Protein AF-0000000076604357 (afdb_homodimer)

pLDDT: mean 96.46, std 5.76, range [45.56, 98.94]

Radius of gyration: 18.61 Å; Cα contacts (8 Å, |Δi|>4): 735; chains: 2; bounding box: 38×55×43 Å

Nearest PDB structures (foldseek):
  2q9k-assembly1_A-2  TM=9.142E-01  e=4.518E-12  Exiguobacterium sibiricum 255-15
  2re7-assembly1_A-2  TM=7.668E-01  e=2.862E-04  Psychrobacter arcticus 273-4
  2i51-assembly1_A  TM=7.035E-01  e=2.813E-03  Nostoc punctiforme PCC 73102
  2i51-assembly1_B  TM=7.517E-01  e=6.244E-03  Nostoc punctiforme PCC 73102
  2arz-assembly1_B  TM=6.500E-01  e=4.539E-03  Pseudomonas aeruginosa PAO1

Foldseek 3Di:
DWDKDFFDDPFVQVVFLFQAWKWKWFQQQPPRHIDIDTFTAKHDDPVRFKMKGKDAQPDRRLVRCVRPQWMWIWHDGPQFIKTWIFGWDWDPWDDDVHTMIMIMTGTGIIGGPGDPPHTRDDGDHDDDPDDPVVVVVVSVVRSVVGD/DFDKDQFDDPFVQVVFLFQAWKWKWFQQQPPRHIDIDTFTAKHDDPVRFKMKGKDAPPDRRLVRCVRPQWMWIWHDGPQFIKTWIFGWDWDPWDDDVHTMIMIMTGTGIIGGPGDPPHTRDDGDHDDDDDDPVVVVVVSVVRSVVGD

Solvent-accessible surface area (backbone atoms only — not comparable to full-atom values): 15226 Å² total; per-residue (Å²): 122,73,67,73,36,59,43,53,50,67,69,53,33,68,60,33,67,37,86,40,73,29,40,40,36,36,36,32,70,89,77,68,40,73,36,76,40,45,44,38,52,35,27,40,39,92,85,24,37,40,39,23,33,55,42,58,59,81,40,65,65,58,56,9,28,73,72,38,31,56,35,34,41,39,38,68,50,89,50,34,32,32,39,36,33,28,39,40,46,71,53,69,81,42,82,67,101,54,52,25,25,44,35,43,29,45,45,60,32,31,32,59,34,50,45,89,50,54,33,42,74,37,64,53,41,64,44,73,74,56,61,63,69,58,49,51,52,51,48,55,57,50,52,62,70,48,102,124,74,70,75,36,58,44,53,51,67,68,52,32,69,60,33,67,37,86,38,74,28,39,38,35,35,36,33,70,90,77,69,40,73,37,76,40,45,45,39,52,35,28,39,39,92,84,24,38,39,38,24,34,54,41,56,58,80,40,65,66,57,56,11,29,71,71,38,31,55,36,35,40,38,38,69,51,91,49,34,32,32,39,35,33,26,39,42,46,71,53,68,81,43,81,67,101,53,54,25,25,43,34,42,28,44,45,61,32,31,32,60,33,52,46,90,51,53,33,41,73,39,65,54,40,65,44,74,74,58,60,63,70,56,49,52,51,51,48,54,56,50,53,61,69,50,101

Sequence (294 aa):
MAKVLDRLQQELIDSLQGEKIVSLITTDKDTNKPNLSIVSWLVAHQDGKTIKFALGHNAESAFNIMENSNLILGVYGADSCYSINGKGTVSDVITKSMKYRVVTVAIDSVEDVMFYGGKLTKEPEYVKTYDEELAKKLDSEVYELLKMAKVLDRLQQELIDSLQGEKIVSLITTDKDTNKPNLSIVSWLVAHQDGKTIKFALGHNAESAFNIMENSNLILGVYGADSCYSINGKGTVSDVITKSMKYRVVTVAIDSVEDVMFYGGKLTKEPEYVKTYDEELAKKLDSEVYELLK

Organism: NCBI:txid33932

Structure (mmCIF, N/CA/C/O backbone):
data_AF-0000000076604357-model_v1
#
loop_
_entity.id
_entity.type
_entity.pdbx_description
1 polymer "Pyridoxamine 5'-phosphate oxidase"
#
loop_
_atom_site.group_PDB
_atom_site.id
_atom_site.type_symbol
_atom_site.label_atom_id
_atom_site.label_alt_id
_atom_site.label_comp_id
_atom_site.label_asym_id
_atom_site.label_entity_id
_atom_site.label_seq_id
_atom_site.pdbx_PDB_ins_code
_atom_site.Cartn_x
_atom_site.Cartn_y
_atom_site.Cartn_z
_atom_site.occupancy
_atom_site.B_iso_or_equiv
_atom_site.auth_seq_id
_atom_site.auth_comp_id
_atom_site.auth_asym_id
_atom_site.auth_atom_id
_atom_site.pdbx_PDB_model_num
ATOM 1 N N . MET A 1 1 ? 19.219 10.719 0.13 1 45.81 1 MET A N 1
ATOM 2 C CA . MET A 1 1 ? 18.141 10.188 -0.701 1 45.81 1 MET A CA 1
ATOM 3 C C . MET A 1 1 ? 18.047 8.68 -0.551 1 45.81 1 MET A C 1
ATOM 5 O O . MET A 1 1 ? 19.047 7.992 -0.379 1 45.81 1 MET A O 1
ATOM 9 N N . ALA A 1 2 ? 16.844 8.25 -0.201 1 61.84 2 ALA A N 1
ATOM 10 C CA . ALA A 1 2 ? 16.812 6.82 0.076 1 61.84 2 ALA A CA 1
ATOM 11 C C . ALA A 1 2 ? 17.438 6.027 -1.068 1 61.84 2 ALA A C 1
ATOM 13 O O . ALA A 1 2 ? 17.266 6.375 -2.238 1 61.84 2 ALA A O 1
ATOM 14 N N . LYS A 1 3 ? 18.422 5.227 -0.908 1 77.94 3 LYS A N 1
ATOM 15 C CA . LYS A 1 3 ? 19.125 4.371 -1.859 1 77.94 3 LYS A CA 1
ATOM 16 C C . LYS A 1 3 ? 18.141 3.562 -2.701 1 77.94 3 LYS A C 1
ATOM 18 O O . LYS A 1 3 ? 17.203 2.982 -2.168 1 77.94 3 LYS A O 1
ATOM 23 N N . VAL A 1 4 ? 18.188 3.807 -4.086 1 92.75 4 VAL A N 1
ATOM 24 C CA . VAL A 1 4 ? 17.422 3.014 -5.039 1 92.75 4 VAL A CA 1
ATOM 25 C C . VAL A 1 4 ? 18.297 1.891 -5.598 1 92.75 4 VAL A C 1
ATOM 27 O O . VAL A 1 4 ? 19.375 2.145 -6.133 1 92.75 4 VAL A O 1
ATOM 30 N N . LEU A 1 5 ? 17.812 0.656 -5.371 1 96.69 5 LEU A N 1
ATOM 31 C CA . LEU A 1 5 ? 18.516 -0.527 -5.859 1 96.69 5 LEU A CA 1
ATOM 32 C C . LEU A 1 5 ? 17.797 -1.129 -7.062 1 96.69 5 LEU A C 1
ATOM 34 O O . LEU A 1 5 ? 16.625 -0.842 -7.293 1 96.69 5 LEU A O 1
ATOM 38 N N . ASP A 1 6 ? 18.5 -2.029 -7.793 1 97.25 6 ASP A N 1
ATOM 39 C CA . ASP A 1 6 ? 17.891 -2.643 -8.969 1 97.25 6 ASP A CA 1
ATOM 40 C C . ASP A 1 6 ? 17.531 -4.102 -8.703 1 97.25 6 ASP A C 1
ATOM 42 O O . ASP A 1 6 ? 17.188 -4.844 -9.625 1 97.25 6 ASP A O 1
ATOM 46 N N . ARG A 1 7 ? 17.719 -4.492 -7.43 1 98.12 7 ARG A N 1
ATOM 47 C CA . ARG A 1 7 ? 17.375 -5.852 -7.031 1 98.12 7 ARG A CA 1
ATOM 48 C C . ARG A 1 7 ? 17.109 -5.934 -5.535 1 98.12 7 ARG A C 1
ATOM 50 O O . ARG A 1 7 ? 17.547 -5.066 -4.773 1 98.12 7 ARG A O 1
ATOM 57 N N . LEU A 1 8 ? 16.438 -6.992 -5.164 1 98.38 8 LEU A N 1
ATOM 58 C CA . LEU A 1 8 ? 16.188 -7.238 -3.748 1 98.38 8 LEU A CA 1
ATOM 59 C C . LEU A 1 8 ? 17.469 -7.625 -3.018 1 98.38 8 LEU A C 1
ATOM 61 O O . LEU A 1 8 ? 18.281 -8.375 -3.551 1 98.38 8 LEU A O 1
ATOM 65 N N . GLN A 1 9 ? 17.562 -7.121 -1.877 1 96.88 9 GLN A N 1
ATOM 66 C CA . GLN A 1 9 ? 18.609 -7.625 -0.991 1 96.88 9 GLN A CA 1
ATOM 67 C C . GLN A 1 9 ? 18.172 -8.93 -0.325 1 96.88 9 GLN A C 1
ATOM 69 O O . GLN A 1 9 ? 16.984 -9.25 -0.272 1 96.88 9 GLN A O 1
ATOM 74 N N . GLN A 1 10 ? 19.125 -9.625 0.168 1 97.56 10 GLN A N 1
ATOM 75 C CA . GLN A 1 10 ? 18.891 -10.977 0.664 1 97.56 10 GLN A CA 1
ATOM 76 C C . GLN A 1 10 ? 17.844 -10.992 1.767 1 97.56 10 GLN A C 1
ATOM 78 O O . GLN A 1 10 ? 17 -11.906 1.827 1 97.56 10 GLN A O 1
ATOM 83 N N . GLU A 1 11 ? 17.875 -10.078 2.621 1 96.94 11 GLU A N 1
ATOM 84 C CA . GLU A 1 11 ? 16.938 -10.023 3.732 1 96.94 11 GLU A CA 1
ATOM 85 C C . GLU A 1 11 ? 15.492 -9.969 3.229 1 96.94 11 GLU A C 1
ATOM 87 O O . GLU A 1 11 ? 14.609 -10.641 3.77 1 96.94 11 GLU A O 1
ATOM 92 N N . LEU A 1 12 ? 15.25 -9.133 2.188 1 97.5 12 LEU A N 1
ATOM 93 C CA . LEU A 1 12 ? 13.914 -9.047 1.604 1 97.5 12 LEU A CA 1
ATOM 94 C C . LEU A 1 12 ? 13.562 -10.336 0.872 1 97.5 12 LEU A C 1
ATOM 96 O O . LEU A 1 12 ? 12.422 -10.797 0.928 1 97.5 12 LEU A O 1
ATOM 100 N N . ILE A 1 13 ? 14.547 -10.914 0.169 1 97.94 13 ILE A N 1
ATOM 101 C CA . ILE A 1 13 ? 14.312 -12.18 -0.507 1 97.94 13 ILE A CA 1
ATOM 102 C C . ILE A 1 13 ? 13.844 -13.227 0.504 1 97.94 13 ILE A C 1
ATOM 104 O O . ILE A 1 13 ? 12.844 -13.906 0.283 1 97.94 13 ILE A O 1
ATOM 108 N N . ASP A 1 14 ? 14.523 -13.289 1.622 1 96.88 14 ASP A N 1
ATOM 109 C CA . ASP A 1 14 ? 14.227 -14.281 2.652 1 96.88 14 ASP A CA 1
ATOM 110 C C . ASP A 1 14 ? 12.828 -14.055 3.24 1 96.88 14 ASP A C 1
ATOM 112 O O . ASP A 1 14 ? 12.156 -15.016 3.629 1 96.88 14 ASP A O 1
ATOM 116 N N . SER A 1 15 ? 12.43 -12.852 3.301 1 95.44 15 SER A N 1
ATOM 117 C CA . SER A 1 15 ? 11.148 -12.516 3.914 1 95.44 15 SER A CA 1
ATOM 118 C C . SER A 1 15 ? 9.992 -12.719 2.938 1 95.44 15 SER A C 1
ATOM 120 O O . SER A 1 15 ? 8.852 -12.898 3.352 1 95.44 15 SER A O 1
ATOM 122 N N . LEU A 1 16 ? 10.273 -12.664 1.639 1 97.12 16 LEU A N 1
ATOM 123 C CA . LEU A 1 16 ? 9.234 -12.75 0.615 1 97.12 16 LEU A CA 1
ATOM 124 C C . LEU A 1 16 ? 9.172 -14.156 0.027 1 97.12 16 LEU A C 1
ATOM 126 O O . LEU A 1 16 ? 9.375 -14.344 -1.175 1 97.12 16 LEU A O 1
ATOM 130 N N . GLN A 1 17 ? 8.945 -15.094 0.888 1 95.25 17 GLN A N 1
ATOM 131 C CA . GLN A 1 17 ? 8.852 -16.5 0.499 1 95.25 17 GLN A CA 1
ATOM 132 C C . GLN A 1 17 ? 7.473 -17.062 0.833 1 95.25 17 GLN A C 1
ATOM 134 O O . GLN A 1 17 ? 7.34 -18.25 1.121 1 95.25 17 GLN A O 1
ATOM 139 N N . GLY A 1 18 ? 6.387 -16.156 0.848 1 89.25 18 GLY A N 1
ATOM 140 C CA . GLY A 1 18 ? 5.012 -16.547 1.118 1 89.25 18 GLY A CA 1
ATOM 141 C C . GLY A 1 18 ? 4.477 -16 2.424 1 89.25 18 GLY A C 1
ATOM 142 O O . GLY A 1 18 ? 5.234 -15.469 3.238 1 89.25 18 GLY A O 1
ATOM 143 N N . GLU A 1 19 ? 3.133 -16.047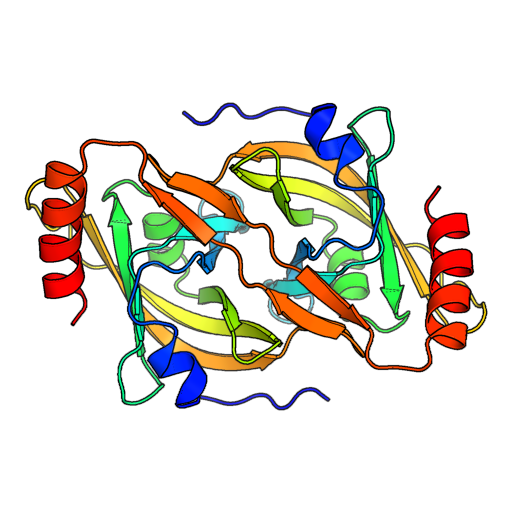 2.477 1 86.12 19 GLU A N 1
ATOM 144 C CA . GLU A 1 19 ? 2.373 -15.719 3.682 1 86.12 19 GLU A CA 1
ATOM 145 C C . GLU A 1 19 ? 2.693 -14.305 4.172 1 86.12 19 GLU A C 1
ATOM 147 O O . GLU A 1 19 ? 2.92 -14.094 5.363 1 86.12 19 GLU A O 1
ATOM 152 N N . LYS A 1 20 ? 2.945 -13.422 3.344 1 93.62 20 LYS A N 1
ATOM 153 C CA . LYS A 1 20 ? 3.178 -12.008 3.635 1 93.62 20 LYS A CA 1
ATOM 154 C C . LYS A 1 20 ? 2.102 -11.133 3.004 1 93.62 20 LYS A C 1
ATOM 156 O O . LYS A 1 20 ? 1.649 -11.398 1.888 1 93.62 20 LYS A O 1
ATOM 161 N N . ILE A 1 21 ? 1.653 -10.148 3.797 1 97.38 21 ILE A N 1
ATOM 162 C CA . ILE A 1 21 ? 0.731 -9.164 3.232 1 97.38 21 ILE A CA 1
ATOM 163 C C . ILE A 1 21 ? 1.499 -8.18 2.355 1 97.38 21 ILE A C 1
ATOM 165 O O . ILE A 1 21 ? 2.404 -7.492 2.83 1 97.38 21 ILE A O 1
ATOM 169 N N . VAL A 1 22 ? 1.238 -8.148 1.112 1 98.5 22 VAL A N 1
ATOM 170 C CA . VAL A 1 22 ? 1.922 -7.289 0.151 1 98.5 22 VAL A CA 1
ATOM 171 C C . VAL A 1 22 ? 0.899 -6.449 -0.609 1 98.5 22 VAL A C 1
ATOM 173 O O . VAL A 1 22 ? -0.117 -6.969 -1.077 1 98.5 22 VAL A O 1
ATOM 176 N N . SER A 1 23 ? 1.112 -5.133 -0.629 1 98.88 23 SER A N 1
ATOM 177 C CA . SER A 1 23 ? 0.289 -4.262 -1.463 1 98.88 23 SER A CA 1
ATOM 178 C C . SER A 1 23 ? 0.642 -4.414 -2.939 1 98.88 23 SER A C 1
ATOM 180 O O . SER A 1 23 ? 1.817 -4.383 -3.309 1 98.88 23 SER A O 1
ATOM 182 N N . LEU A 1 24 ? -0.311 -4.672 -3.74 1 98.94 24 LEU A N 1
ATOM 183 C CA . LEU A 1 24 ? -0.165 -4.672 -5.191 1 98.94 24 LEU A CA 1
ATOM 184 C C . LEU A 1 24 ? -0.818 -3.439 -5.805 1 98.94 24 LEU A C 1
ATOM 186 O O . LEU A 1 24 ? -2.035 -3.262 -5.707 1 98.94 24 LEU A O 1
ATOM 190 N N . ILE A 1 25 ? 0.001 -2.6 -6.367 1 98.94 25 ILE A N 1
ATOM 191 C CA . ILE A 1 25 ? -0.479 -1.379 -7.004 1 98.94 25 ILE A CA 1
ATOM 192 C C . ILE A 1 25 ? -0.335 -1.497 -8.523 1 98.94 25 ILE A C 1
ATOM 194 O O . ILE A 1 25 ? 0.76 -1.748 -9.031 1 98.94 25 ILE A O 1
ATOM 198 N N . THR A 1 26 ? -1.41 -1.417 -9.211 1 98.88 26 THR A N 1
ATOM 199 C CA . THR A 1 26 ? -1.473 -1.464 -10.664 1 98.88 26 THR A CA 1
ATOM 200 C C . THR A 1 26 ? -2.195 -0.239 -11.219 1 98.88 26 THR A C 1
ATOM 202 O O . THR A 1 26 ? -2.561 0.665 -10.461 1 98.88 26 THR A O 1
ATOM 205 N N . THR A 1 27 ? -2.283 -0.141 -12.531 1 98.69 27 THR A N 1
ATOM 206 C CA . THR A 1 27 ? -3.09 0.868 -13.211 1 98.69 27 THR A CA 1
ATOM 207 C C . THR A 1 27 ? -4.391 0.262 -13.727 1 98.69 27 THR A C 1
ATOM 209 O O . THR A 1 27 ? -4.367 -0.665 -14.547 1 98.69 27 THR A O 1
ATOM 212 N N . ASP A 1 28 ? -5.48 0.791 -13.227 1 98.19 28 ASP A N 1
ATOM 213 C CA . ASP A 1 28 ? -6.781 0.281 -13.641 1 98.19 28 ASP A CA 1
ATOM 214 C C . ASP A 1 28 ? -6.965 0.413 -15.156 1 98.19 28 ASP A C 1
ATOM 216 O O . ASP A 1 28 ? -6.797 1.498 -15.711 1 98.19 28 ASP A O 1
ATOM 220 N N . LYS A 1 29 ? -7.383 -0.616 -15.781 1 97.94 29 LYS A N 1
ATOM 221 C CA . LYS A 1 29 ? -7.422 -0.662 -17.234 1 97.94 29 LYS A CA 1
ATOM 222 C C . LYS A 1 29 ? -8.531 0.23 -17.781 1 97.94 29 LYS A C 1
ATOM 224 O O . LYS A 1 29 ? -8.438 0.725 -18.906 1 97.94 29 LYS A O 1
ATOM 229 N N . ASP A 1 30 ? -9.609 0.459 -17.047 1 97.62 30 ASP A N 1
ATOM 230 C CA . ASP A 1 30 ? -10.758 1.207 -17.547 1 97.62 30 ASP A CA 1
ATOM 231 C C 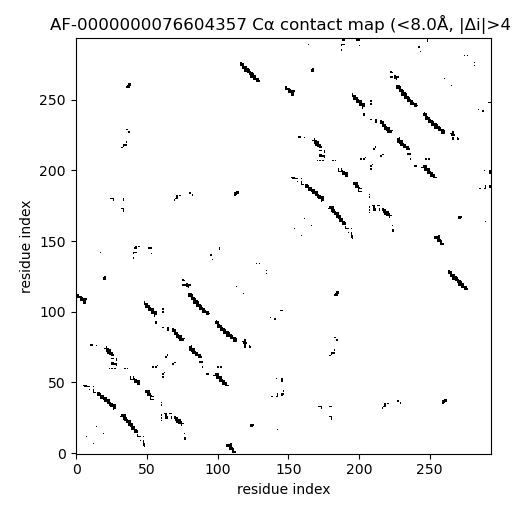. ASP A 1 30 ? -10.617 2.697 -17.25 1 97.62 30 ASP A C 1
ATOM 233 O O . ASP A 1 30 ? -10.977 3.537 -18.078 1 97.62 30 ASP A O 1
ATOM 237 N N . THR A 1 31 ? -9.992 3.066 -16.094 1 96.44 31 THR A N 1
ATOM 238 C CA . THR A 1 31 ? -9.969 4.457 -15.656 1 96.44 31 THR A CA 1
ATOM 239 C C . THR A 1 31 ? -8.57 5.047 -15.805 1 96.44 31 THR A C 1
ATOM 241 O O . THR A 1 31 ? -8.398 6.266 -15.75 1 96.44 31 THR A O 1
ATOM 244 N N . ASN A 1 32 ? -7.59 4.188 -15.93 1 96.69 32 ASN A N 1
ATOM 245 C CA . ASN A 1 32 ? -6.184 4.566 -16 1 96.69 32 ASN A CA 1
ATOM 246 C C . ASN A 1 32 ? -5.688 5.168 -14.695 1 96.69 32 ASN A C 1
ATOM 248 O O . ASN A 1 32 ? -4.695 5.898 -14.68 1 96.69 32 ASN A O 1
ATOM 252 N N . LYS A 1 33 ? -6.414 4.965 -13.586 1 97.19 33 LYS A N 1
ATOM 253 C CA . LYS A 1 33 ? -6.016 5.391 -12.25 1 97.19 33 LYS A CA 1
ATOM 254 C C . LYS A 1 33 ? -5.324 4.254 -11.492 1 97.19 33 LYS A C 1
ATOM 256 O O . LYS A 1 33 ? -5.488 3.084 -11.844 1 97.19 33 LYS A O 1
ATOM 261 N N . PRO A 1 34 ? -4.547 4.641 -10.5 1 98.69 34 PRO A N 1
ATOM 262 C CA . PRO A 1 34 ? -3.955 3.58 -9.68 1 98.69 34 PRO A CA 1
ATOM 263 C C . PRO A 1 34 ? -5.004 2.678 -9.039 1 98.69 34 PRO A C 1
ATOM 265 O O . PRO A 1 34 ? -6.102 3.135 -8.719 1 98.69 34 PRO A O 1
ATOM 268 N N . ASN A 1 35 ? -4.699 1.446 -8.883 1 98.69 35 ASN A N 1
ATOM 269 C CA . ASN A 1 35 ? -5.516 0.43 -8.227 1 98.69 35 ASN A CA 1
ATOM 270 C C . ASN A 1 35 ? -4.73 -0.302 -7.137 1 98.69 35 ASN A C 1
ATOM 272 O O . ASN A 1 35 ? -3.566 -0.651 -7.336 1 98.69 35 ASN A O 1
ATOM 276 N N . LEU A 1 36 ? -5.324 -0.424 -5.961 1 98.81 36 LEU A N 1
ATOM 277 C CA . LEU A 1 36 ? -4.684 -1.108 -4.844 1 98.81 36 LEU A CA 1
ATOM 278 C C . LEU A 1 36 ? -5.395 -2.42 -4.527 1 98.81 36 LEU A C 1
ATOM 280 O O . LEU A 1 36 ? -6.621 -2.451 -4.406 1 98.81 36 LEU A O 1
ATOM 284 N N . SER A 1 37 ? -4.68 -3.463 -4.41 1 98.31 37 SER A N 1
ATOM 285 C CA . SER A 1 37 ? -5.133 -4.746 -3.881 1 98.31 37 SER A CA 1
ATOM 286 C C . SER A 1 37 ? -4.094 -5.359 -2.951 1 98.31 37 SER A C 1
ATOM 288 O O . SER A 1 37 ? -2.986 -4.832 -2.816 1 98.31 37 SER A O 1
ATOM 290 N N . ILE A 1 38 ? -4.461 -6.391 -2.236 1 98.38 38 ILE A N 1
ATOM 291 C CA . ILE A 1 38 ? -3.553 -7.082 -1.329 1 98.38 38 ILE A CA 1
ATOM 292 C C . ILE A 1 38 ? -3.34 -8.516 -1.808 1 98.38 38 ILE A C 1
ATOM 294 O O . ILE A 1 38 ? -4.297 -9.203 -2.164 1 98.38 38 ILE A O 1
ATOM 298 N N . VAL A 1 39 ? -2.135 -8.922 -1.855 1 97.56 39 VAL A N 1
ATOM 299 C CA . VAL A 1 39 ? -1.798 -10.297 -2.221 1 97.56 39 VAL A CA 1
ATOM 300 C C . VAL A 1 39 ? -0.938 -10.922 -1.125 1 97.56 39 VAL A C 1
ATOM 302 O O . VAL A 1 39 ? -0.315 -10.211 -0.332 1 97.56 39 VAL A O 1
ATOM 305 N N . SER A 1 40 ? -0.928 -12.25 -1.123 1 97.19 40 SER A N 1
ATOM 306 C CA . SER A 1 40 ? -0.173 -12.914 -0.063 1 97.19 40 SER A CA 1
ATOM 307 C C . SER A 1 40 ? 0.592 -14.117 -0.599 1 97.19 40 SER A C 1
ATOM 309 O O . SER A 1 40 ? 1.492 -14.633 0.067 1 97.19 40 SER A O 1
ATOM 311 N N . TRP A 1 41 ? 0.177 -14.664 -1.768 1 97.31 41 TRP A N 1
ATOM 312 C CA . TRP A 1 41 ? 0.87 -15.797 -2.381 1 97.31 41 TRP A CA 1
ATOM 313 C C . TRP A 1 41 ? 2.004 -15.312 -3.279 1 97.31 41 TRP A C 1
ATOM 315 O O . TRP A 1 41 ? 1.812 -15.125 -4.48 1 97.31 41 TRP A O 1
ATOM 325 N N . LEU A 1 42 ? 3.236 -15.156 -2.699 1 98.31 42 LEU A N 1
ATOM 326 C CA . LEU A 1 42 ? 4.332 -14.648 -3.516 1 98.31 42 LEU A CA 1
ATOM 327 C C . LEU A 1 42 ? 5.66 -15.281 -3.1 1 98.31 42 LEU A C 1
ATOM 329 O O . LEU A 1 42 ? 5.816 -15.703 -1.95 1 98.31 42 LEU A O 1
ATOM 333 N N . VAL A 1 43 ? 6.559 -15.328 -4.055 1 98.5 43 VAL A N 1
ATOM 334 C CA . VAL A 1 43 ? 7.91 -15.836 -3.844 1 98.5 43 VAL A CA 1
ATOM 335 C C . VAL A 1 43 ? 8.914 -14.945 -4.566 1 98.5 43 VAL A C 1
ATOM 337 O O . VAL A 1 43 ? 8.789 -14.695 -5.766 1 98.5 43 VAL A O 1
ATOM 340 N N . ALA A 1 44 ? 9.797 -14.422 -3.789 1 98.62 44 ALA A N 1
ATOM 341 C CA . ALA A 1 44 ? 10.953 -13.766 -4.398 1 98.62 44 ALA A CA 1
ATOM 342 C C . ALA A 1 44 ? 12.031 -14.781 -4.77 1 98.62 44 ALA A C 1
ATOM 344 O O . ALA A 1 44 ? 12.406 -15.633 -3.953 1 98.62 44 ALA A O 1
ATOM 345 N N . HIS A 1 45 ? 12.469 -14.695 -5.965 1 98.38 45 HIS A N 1
ATOM 346 C CA . HIS A 1 45 ? 13.516 -15.609 -6.398 1 98.38 45 HIS A CA 1
ATOM 347 C C . HIS A 1 45 ? 14.883 -15.172 -5.895 1 98.38 45 HIS A C 1
ATOM 349 O O . HIS A 1 45 ? 15.094 -13.984 -5.625 1 98.38 45 HIS A O 1
ATOM 355 N N . GLN A 1 46 ? 15.781 -16.078 -5.906 1 97.44 46 GLN A N 1
ATOM 356 C CA . GLN A 1 46 ? 17.047 -15.891 -5.199 1 97.44 46 GLN A CA 1
ATOM 357 C C . GLN A 1 46 ? 17.953 -14.93 -5.953 1 97.44 46 GLN A C 1
ATOM 359 O O . GLN A 1 46 ? 18.891 -14.375 -5.375 1 97.44 46 GLN A O 1
ATOM 364 N N . ASP A 1 47 ? 17.734 -14.664 -7.215 1 97.31 47 ASP A N 1
ATOM 365 C CA . ASP A 1 47 ? 18.562 -13.742 -7.988 1 97.31 47 ASP A CA 1
ATOM 366 C C . ASP A 1 47 ? 18.266 -12.297 -7.609 1 97.31 47 ASP A C 1
ATOM 368 O O . ASP A 1 47 ? 19.016 -11.383 -7.992 1 97.31 47 ASP A O 1
ATOM 372 N N . GLY A 1 48 ? 17.188 -12.07 -6.891 1 98.38 48 GLY A N 1
ATOM 373 C CA . GLY A 1 48 ? 16.812 -10.742 -6.434 1 98.38 48 GLY A CA 1
ATOM 374 C C . GLY A 1 48 ? 16.188 -9.883 -7.52 1 98.38 48 GLY A C 1
ATOM 375 O O . GLY A 1 48 ? 15.914 -8.703 -7.305 1 98.38 48 GLY A O 1
ATOM 376 N N . LYS A 1 49 ? 15.859 -10.492 -8.672 1 98.69 49 LYS A N 1
ATOM 377 C CA . LYS A 1 49 ? 15.406 -9.703 -9.812 1 98.69 49 LYS A CA 1
ATOM 378 C C . LYS A 1 49 ? 13.992 -10.102 -10.234 1 98.69 49 LYS A C 1
ATOM 380 O O . LYS A 1 49 ? 13.375 -9.422 -11.055 1 98.69 49 LYS A O 1
ATOM 385 N N . THR A 1 50 ? 13.477 -11.172 -9.594 1 98.81 50 THR A N 1
ATOM 386 C CA . THR A 1 50 ? 12.195 -11.711 -10.016 1 98.81 50 THR A CA 1
ATOM 387 C C . THR A 1 50 ? 11.32 -12.055 -8.812 1 98.81 50 THR A C 1
ATOM 389 O O . THR A 1 50 ? 11.789 -12.672 -7.855 1 98.81 50 THR A O 1
ATOM 392 N N . ILE A 1 51 ? 10.164 -11.625 -8.797 1 98.81 51 ILE A N 1
ATOM 393 C CA . ILE A 1 51 ? 9.133 -12.055 -7.859 1 98.81 51 ILE A CA 1
ATOM 394 C C . ILE A 1 51 ? 7.973 -12.688 -8.625 1 98.81 51 ILE A C 1
ATOM 396 O O . ILE A 1 51 ? 7.551 -12.172 -9.664 1 98.81 51 ILE A O 1
ATOM 400 N N . LYS A 1 52 ? 7.469 -13.781 -8.172 1 98.81 52 LYS A N 1
ATOM 401 C CA . LYS A 1 52 ? 6.23 -14.359 -8.688 1 98.81 52 LYS A CA 1
ATOM 402 C C . LYS A 1 52 ? 5.141 -14.359 -7.621 1 98.81 52 LYS A C 1
ATOM 404 O O . LYS A 1 52 ? 5.414 -14.586 -6.441 1 98.81 52 LYS A O 1
ATOM 409 N N . PHE A 1 53 ? 3.957 -14.133 -8.047 1 98.75 53 PHE A N 1
ATOM 410 C CA . PHE A 1 53 ? 2.822 -14.273 -7.141 1 98.75 53 PHE A CA 1
ATOM 411 C C . PHE A 1 53 ? 1.607 -14.82 -7.879 1 98.75 53 PHE A C 1
ATOM 413 O O . PHE A 1 53 ? 1.557 -14.797 -9.109 1 98.75 53 PHE A O 1
ATOM 420 N N . ALA A 1 54 ? 0.681 -15.344 -7.16 1 97.94 54 ALA A N 1
ATOM 421 C CA . ALA A 1 54 ? -0.533 -15.922 -7.727 1 97.94 54 ALA A CA 1
ATOM 422 C C . ALA A 1 54 ? -1.764 -15.109 -7.344 1 97.94 54 ALA A C 1
ATOM 424 O O . ALA A 1 54 ? -1.809 -14.508 -6.266 1 97.94 54 ALA A O 1
ATOM 425 N N . LEU A 1 55 ? -2.643 -15.125 -8.227 1 97.38 55 LEU A N 1
ATOM 426 C CA . LEU A 1 55 ? -3.947 -14.492 -8.086 1 97.38 55 LEU A CA 1
ATOM 427 C C . LEU A 1 55 ? -5.066 -15.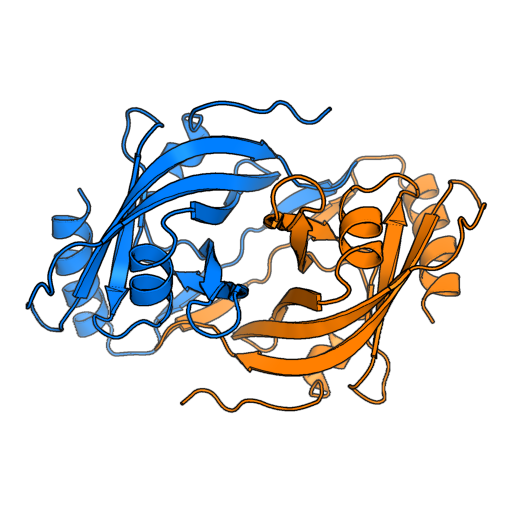438 -8.5 1 97.38 55 LEU A C 1
ATOM 429 O O . LEU A 1 55 ? -4.82 -16.422 -9.219 1 97.38 55 LEU A O 1
ATOM 433 N N . GLY A 1 56 ? -6.316 -15.102 -7.961 1 96.88 56 GLY A N 1
ATOM 434 C CA . GLY A 1 56 ? -7.445 -15.727 -8.633 1 96.88 56 GLY A CA 1
ATOM 435 C C . GLY A 1 56 ? -7.523 -15.375 -10.109 1 96.88 56 GLY A C 1
ATOM 436 O O . GLY A 1 56 ? -7.164 -14.266 -10.516 1 96.88 56 GLY A O 1
ATOM 437 N N . HIS A 1 57 ? -8.078 -16.266 -10.883 1 97.5 57 HIS A N 1
ATOM 438 C CA . HIS A 1 57 ? -8.023 -16.141 -12.336 1 97.5 57 HIS A CA 1
ATOM 439 C C . HIS A 1 57 ? -8.789 -14.914 -12.805 1 97.5 57 HIS A C 1
ATOM 441 O O . HIS A 1 57 ? -8.562 -14.414 -13.914 1 97.5 57 HIS A O 1
ATOM 447 N N . ASN A 1 58 ? -9.742 -14.406 -12.055 1 97.06 58 ASN A N 1
ATOM 448 C CA . ASN A 1 58 ? -10.57 -13.273 -12.461 1 97.06 58 ASN A CA 1
ATOM 449 C C . ASN A 1 58 ? -10.195 -12 -11.703 1 97.06 58 ASN A C 1
ATOM 451 O O . ASN A 1 58 ? -10.969 -11.039 -11.672 1 97.06 58 ASN A O 1
ATOM 455 N N . ALA A 1 59 ? -9.062 -12.016 -11.094 1 97.12 59 ALA A N 1
ATOM 456 C CA . ALA A 1 59 ? -8.617 -10.836 -10.352 1 97.12 59 ALA A CA 1
ATOM 457 C C . ALA A 1 59 ? -8.453 -9.633 -11.273 1 97.12 59 ALA A C 1
ATOM 459 O O . ALA A 1 59 ? -7.816 -9.734 -12.328 1 97.12 59 ALA A O 1
ATOM 460 N N . GLU A 1 60 ? -8.984 -8.5 -10.898 1 97.5 60 GLU A N 1
ATOM 461 C CA . GLU A 1 60 ? -8.875 -7.262 -11.664 1 97.5 60 GLU A CA 1
ATOM 462 C C . GLU A 1 60 ? -7.418 -6.891 -11.914 1 97.5 60 GLU A C 1
ATOM 464 O O . GLU A 1 60 ? -7.074 -6.391 -12.984 1 97.5 60 GLU A O 1
ATOM 469 N N . SER A 1 61 ? -6.57 -7.133 -10.922 1 98.62 61 SER A N 1
ATOM 470 C CA . SER A 1 61 ? -5.16 -6.773 -11.031 1 98.62 61 SER A CA 1
ATOM 471 C C . SER A 1 61 ? -4.484 -7.523 -12.172 1 98.62 61 SER A C 1
ATOM 473 O O . SER A 1 61 ? -3.566 -6.996 -12.805 1 98.62 61 SER A O 1
ATOM 475 N N . ALA A 1 62 ? -4.895 -8.758 -12.414 1 98.69 62 ALA A N 1
ATOM 476 C CA . ALA A 1 62 ? -4.324 -9.508 -13.531 1 98.69 62 ALA A CA 1
ATOM 477 C C . ALA A 1 62 ? -4.633 -8.828 -14.867 1 98.69 62 ALA A C 1
ATOM 479 O O . ALA A 1 62 ? -3.748 -8.672 -15.711 1 98.69 62 ALA A O 1
ATOM 480 N N . PHE A 1 63 ? -5.832 -8.391 -15.023 1 98.69 63 PHE A N 1
ATOM 481 C CA . PHE A 1 63 ? -6.242 -7.727 -16.25 1 98.69 63 PHE A CA 1
ATOM 482 C C . PHE A 1 63 ? -5.574 -6.363 -16.375 1 98.69 63 PHE A C 1
ATOM 484 O O . PHE A 1 63 ? -5.195 -5.953 -17.484 1 98.69 63 PHE A O 1
ATOM 491 N N . ASN A 1 64 ? -5.492 -5.645 -15.242 1 98.88 64 ASN A N 1
ATOM 492 C CA . ASN A 1 64 ? -4.742 -4.391 -15.25 1 98.88 64 ASN A CA 1
ATOM 493 C C . ASN A 1 64 ? -3.322 -4.586 -15.766 1 98.88 64 ASN A C 1
ATOM 495 O O . ASN A 1 64 ? -2.857 -3.828 -16.625 1 98.88 64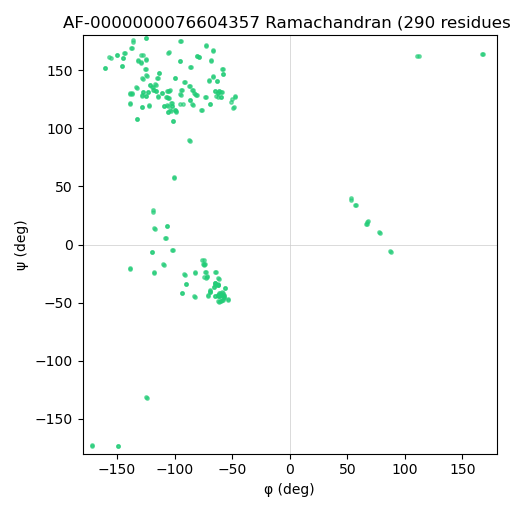 ASN A O 1
ATOM 499 N N . ILE A 1 65 ? -2.66 -5.609 -15.25 1 98.88 65 ILE A N 1
ATOM 500 C CA . ILE A 1 65 ? -1.265 -5.863 -15.594 1 98.88 65 ILE A CA 1
ATOM 501 C C . ILE A 1 65 ? -1.159 -6.242 -17.062 1 98.88 65 ILE A C 1
ATOM 503 O O . ILE A 1 65 ? -0.202 -5.859 -17.75 1 98.88 65 ILE A O 1
ATOM 507 N N . MET A 1 66 ? -2.133 -6.98 -17.609 1 98.69 66 MET A N 1
ATOM 508 C CA . MET A 1 66 ? -2.141 -7.344 -19.016 1 98.69 66 MET A CA 1
ATOM 509 C C . MET A 1 66 ? -2.225 -6.102 -19.906 1 98.69 66 MET A C 1
ATOM 511 O O . MET A 1 66 ? -1.641 -6.062 -20.984 1 98.69 66 MET A O 1
ATOM 515 N N . GLU A 1 67 ? -2.941 -5.109 -19.453 1 98.69 67 GLU A N 1
ATOM 516 C CA . GLU A 1 67 ? -3.098 -3.865 -20.203 1 98.69 67 GLU A CA 1
ATOM 517 C C . GLU A 1 67 ? -1.902 -2.941 -19.984 1 98.69 67 GLU A C 1
ATOM 519 O O . GLU A 1 67 ? -1.423 -2.312 -20.938 1 98.69 67 GLU A O 1
ATOM 524 N N . ASN A 1 68 ? -1.445 -2.771 -18.781 1 98.62 68 ASN A N 1
ATOM 525 C CA . ASN A 1 68 ? -0.283 -1.993 -18.375 1 98.62 68 ASN A CA 1
ATOM 526 C C . ASN A 1 68 ? 0.607 -2.779 -17.406 1 98.62 68 ASN A C 1
ATOM 528 O O . ASN A 1 68 ? 0.266 -2.951 -16.234 1 98.62 68 ASN A O 1
ATOM 532 N N . SER A 1 69 ? 1.746 -3.213 -17.859 1 98.81 69 SER A N 1
ATOM 533 C CA . SER A 1 69 ? 2.568 -4.188 -17.156 1 98.81 69 SER A CA 1
ATOM 534 C C . SER A 1 69 ? 3.256 -3.557 -15.945 1 98.81 69 SER A C 1
ATOM 536 O O . SER A 1 69 ? 3.801 -4.266 -15.094 1 98.81 69 SER A O 1
ATOM 538 N N . ASN A 1 70 ? 3.309 -2.229 -15.898 1 98.81 70 ASN A N 1
ATOM 539 C CA . ASN A 1 70 ? 3.945 -1.563 -14.766 1 98.81 70 ASN A CA 1
ATOM 540 C C . ASN A 1 70 ? 3.186 -1.818 -13.469 1 98.81 70 ASN A C 1
ATOM 542 O O . ASN A 1 70 ? 1.957 -1.731 -13.438 1 98.81 70 ASN A O 1
ATOM 546 N N . LEU A 1 71 ? 3.867 -2.174 -12.453 1 98.94 71 LEU A N 1
ATOM 547 C CA . LEU A 1 71 ? 3.225 -2.371 -11.156 1 98.94 71 LEU A CA 1
ATOM 548 C C . LEU A 1 71 ? 4.191 -2.066 -10.016 1 98.94 71 LEU A C 1
ATOM 550 O O . LEU A 1 71 ? 5.391 -1.892 -10.242 1 98.94 71 LEU A O 1
ATOM 554 N N . ILE A 1 72 ? 3.705 -1.875 -8.828 1 98.94 72 ILE A N 1
ATOM 555 C CA . ILE A 1 72 ? 4.469 -1.708 -7.598 1 98.94 72 ILE A CA 1
ATOM 556 C C . ILE A 1 72 ? 4.039 -2.762 -6.578 1 98.94 72 ILE A C 1
ATOM 558 O O . ILE A 1 72 ? 2.848 -3.021 -6.41 1 98.94 72 ILE A O 1
ATOM 562 N N . LEU A 1 73 ? 4.93 -3.402 -6.016 1 98.94 73 LEU A N 1
ATOM 563 C CA . LEU A 1 73 ? 4.703 -4.176 -4.801 1 98.94 73 LEU A CA 1
ATOM 564 C C . LEU A 1 73 ? 5.176 -3.404 -3.572 1 98.94 73 LEU A C 1
ATOM 566 O O . LEU A 1 73 ? 6.348 -3.02 -3.488 1 98.94 73 LEU A O 1
ATOM 570 N N . GLY A 1 74 ? 4.312 -3.027 -2.668 1 98.81 74 GLY A N 1
ATOM 571 C CA . GLY A 1 74 ? 4.656 -2.449 -1.378 1 98.81 74 GLY A CA 1
ATOM 572 C C . GLY A 1 74 ? 4.914 -3.49 -0.306 1 98.81 74 GLY A C 1
ATOM 573 O O . GLY A 1 74 ? 4.02 -4.27 0.034 1 98.81 74 GLY A O 1
ATOM 574 N N . VAL A 1 75 ? 6.02 -3.439 0.286 1 98.31 75 VAL A N 1
ATOM 575 C CA . VAL A 1 75 ? 6.457 -4.535 1.145 1 98.31 75 VAL A CA 1
ATOM 576 C C . VAL A 1 75 ? 6.984 -3.98 2.467 1 98.31 75 VAL A C 1
ATOM 578 O O . VAL A 1 75 ? 7.691 -2.973 2.484 1 98.31 75 VAL A O 1
ATOM 581 N N . TYR A 1 76 ? 6.547 -4.641 3.525 1 97.62 76 TYR A N 1
ATOM 582 C CA . TYR A 1 76 ? 7.145 -4.426 4.836 1 97.62 76 TYR A CA 1
ATOM 583 C C . TYR A 1 76 ? 8.234 -5.453 5.117 1 97.62 76 TYR A C 1
ATOM 585 O O . TYR A 1 76 ? 8.031 -6.652 4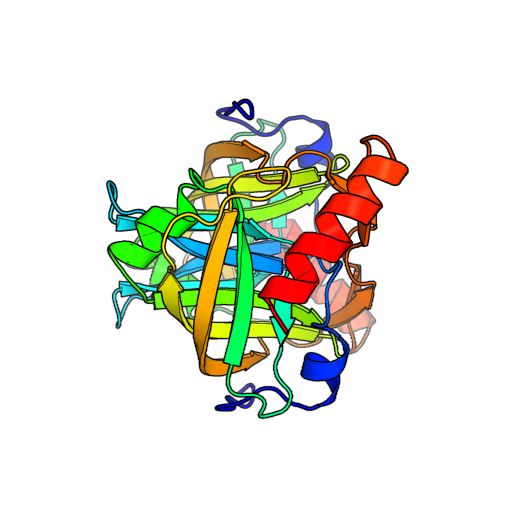.906 1 97.62 76 TYR A O 1
ATOM 593 N N . GLY A 1 77 ? 9.344 -5.008 5.574 1 95.38 77 GLY A N 1
ATOM 594 C CA . GLY A 1 77 ? 10.445 -5.906 5.906 1 95.38 77 GLY A CA 1
ATOM 595 C C . GLY A 1 77 ? 11.758 -5.184 6.141 1 95.38 77 GLY A C 1
ATOM 596 O O . GLY A 1 77 ? 11.898 -4.012 5.785 1 95.38 77 GLY A O 1
ATOM 597 N N . ALA A 1 78 ? 12.656 -5.938 6.77 1 94.75 78 ALA A N 1
ATOM 598 C CA . ALA A 1 78 ? 13.984 -5.383 7.035 1 94.75 78 ALA A CA 1
ATOM 599 C C . ALA A 1 78 ? 13.875 -4.043 7.762 1 94.75 78 ALA A C 1
ATOM 601 O O . ALA A 1 78 ? 14.5 -3.061 7.359 1 94.75 78 ALA A O 1
ATOM 602 N N . ASP A 1 79 ? 12.977 -3.869 8.703 1 95.88 79 ASP A N 1
ATOM 603 C CA . ASP A 1 79 ? 12.766 -2.736 9.594 1 95.88 79 ASP A CA 1
ATOM 604 C C . ASP A 1 79 ? 12.297 -1.506 8.82 1 95.88 79 ASP A C 1
ATOM 606 O O . ASP A 1 79 ? 12.484 -0.374 9.273 1 95.88 79 ASP A O 1
ATOM 610 N N . SER A 1 80 ? 11.773 -1.751 7.602 1 97.31 80 SER A N 1
ATOM 611 C CA . SER A 1 80 ? 11.359 -0.623 6.77 1 97.31 80 SER A CA 1
ATOM 612 C C . SER A 1 80 ? 10.188 -0.998 5.871 1 97.31 80 SER A C 1
ATOM 614 O O . SER A 1 80 ? 9.5 -1.99 6.121 1 97.31 80 SER A O 1
ATOM 616 N N . CYS A 1 81 ? 9.812 -0.116 4.992 1 98 81 CYS A N 1
ATOM 617 C CA . CYS A 1 81 ? 8.828 -0.302 3.926 1 98 81 CYS A CA 1
ATOM 618 C C . CYS A 1 81 ? 9.453 -0.041 2.559 1 98 81 CYS A C 1
ATOM 620 O O . CYS A 1 81 ? 10.203 0.923 2.387 1 98 81 CYS A O 1
ATOM 622 N N . TYR A 1 82 ? 9.148 -0.872 1.619 1 98.38 82 TYR A N 1
ATOM 623 C CA . TYR A 1 82 ? 9.789 -0.755 0.314 1 98.38 82 TYR A CA 1
ATOM 624 C C . TYR A 1 82 ? 8.75 -0.713 -0.801 1 98.38 82 TYR A C 1
ATOM 626 O O . TYR A 1 82 ? 7.711 -1.373 -0.715 1 98.38 82 TYR A O 1
ATOM 634 N N . SER A 1 83 ? 9.055 0.063 -1.753 1 98.62 83 SER A N 1
ATOM 635 C CA . SER A 1 83 ? 8.398 0.014 -3.057 1 98.62 83 SER A CA 1
ATOM 636 C C . SER A 1 83 ? 9.234 -0.763 -4.066 1 98.62 83 SER A C 1
ATOM 638 O O . SER A 1 83 ? 10.352 -0.359 -4.398 1 98.62 83 SER A O 1
ATOM 640 N N . ILE A 1 84 ? 8.75 -1.853 -4.508 1 98.81 84 ILE A N 1
ATOM 641 C CA . ILE A 1 84 ? 9.391 -2.645 -5.555 1 98.81 84 ILE A CA 1
ATOM 642 C C . ILE A 1 84 ? 8.688 -2.4 -6.887 1 98.81 84 ILE A C 1
ATOM 644 O O . ILE A 1 84 ? 7.559 -2.859 -7.094 1 98.81 84 ILE A O 1
ATOM 648 N N . ASN A 1 85 ? 9.305 -1.691 -7.742 1 98.81 85 ASN A N 1
ATOM 649 C CA . ASN A 1 85 ? 8.766 -1.374 -9.062 1 98.81 85 ASN A CA 1
ATOM 650 C C . ASN A 1 85 ? 9.211 -2.393 -10.102 1 98.81 85 ASN A C 1
ATOM 652 O O . ASN A 1 85 ? 10.359 -2.84 -10.102 1 98.81 85 ASN A O 1
ATOM 656 N N . GLY A 1 86 ? 8.312 -2.748 -10.961 1 98.81 86 GLY A N 1
ATOM 657 C CA . GLY A 1 86 ? 8.695 -3.684 -12.008 1 98.81 86 GLY A CA 1
ATOM 658 C C . GLY A 1 86 ? 7.617 -3.869 -13.062 1 98.81 86 GLY A C 1
ATOM 659 O O . GLY A 1 86 ? 6.645 -3.113 -13.102 1 98.81 86 GLY A O 1
ATOM 660 N N . LYS A 1 87 ? 7.855 -4.82 -13.953 1 98.88 87 LYS A N 1
ATOM 661 C CA . LYS A 1 87 ? 6.945 -5.191 -15.031 1 98.88 87 LYS A CA 1
ATOM 662 C C . LYS A 1 87 ? 6.422 -6.613 -14.852 1 98.88 87 LYS A C 1
ATOM 664 O O . LYS A 1 87 ? 7.203 -7.551 -14.672 1 98.88 87 LYS A O 1
ATOM 669 N N . GLY A 1 88 ? 5.145 -6.703 -14.891 1 98.88 88 GLY A N 1
ATOM 670 C CA . GLY A 1 88 ? 4.512 -8 -14.695 1 98.88 88 GLY A CA 1
ATOM 671 C C . GLY A 1 88 ? 4.105 -8.664 -15.992 1 98.88 88 GLY A C 1
ATOM 672 O O . GLY A 1 88 ? 3.689 -7.992 -16.938 1 98.88 88 GLY A O 1
ATOM 673 N N . THR A 1 89 ? 4.23 -9.953 -16.078 1 98.88 89 THR A N 1
ATOM 674 C CA . THR A 1 89 ? 3.658 -10.805 -17.109 1 98.88 89 THR A CA 1
ATOM 675 C C . THR A 1 89 ? 2.688 -11.812 -16.5 1 98.88 89 THR A C 1
ATOM 677 O O . THR A 1 89 ? 3.002 -12.461 -15.5 1 98.88 89 THR A O 1
ATOM 680 N N . VAL A 1 90 ? 1.548 -11.922 -17.094 1 98.88 90 VAL A N 1
ATOM 681 C CA . VAL A 1 90 ? 0.491 -12.758 -16.531 1 98.88 90 VAL A CA 1
ATOM 682 C C . VAL A 1 90 ? 0.39 -14.062 -17.328 1 98.88 90 VAL A C 1
ATOM 684 O O . VAL A 1 90 ? 0.373 -14.047 -18.562 1 98.88 90 VAL A O 1
ATOM 687 N N . SER A 1 91 ? 0.334 -15.172 -16.672 1 98.75 91 SER A N 1
ATOM 688 C CA . SER A 1 91 ? 0.194 -16.484 -17.297 1 98.75 91 SER A CA 1
ATOM 689 C C . SER A 1 91 ? -1.218 -16.688 -17.844 1 98.75 91 SER A C 1
ATOM 691 O O . SER A 1 91 ? -2.121 -15.898 -17.547 1 98.75 91 SER A O 1
ATOM 693 N N . ASP A 1 92 ? -1.391 -17.781 -18.609 1 98.38 92 ASP A N 1
ATOM 694 C CA . ASP A 1 92 ? -2.732 -18.297 -18.844 1 98.38 92 ASP A CA 1
ATOM 695 C C . ASP A 1 92 ? -3.355 -18.844 -17.562 1 98.38 92 ASP A C 1
ATOM 697 O O . ASP A 1 92 ? -2.684 -18.922 -16.531 1 98.38 92 ASP A O 1
ATOM 701 N N . VAL A 1 93 ? -4.695 -19.062 -17.688 1 98.62 93 VAL A N 1
ATOM 702 C CA . VAL A 1 93 ? -5.395 -19.641 -16.531 1 98.62 93 VAL A CA 1
ATOM 703 C C . VAL A 1 93 ? -4.844 -21.016 -16.219 1 98.62 93 VAL A C 1
ATOM 705 O O . VAL A 1 93 ? -4.668 -21.844 -17.125 1 98.62 93 VAL A O 1
ATOM 708 N N . ILE A 1 94 ? -4.441 -21.266 -15.008 1 98.25 94 ILE A N 1
ATOM 709 C CA . ILE A 1 94 ? -3.984 -22.547 -14.5 1 98.25 94 ILE A CA 1
ATOM 710 C C . ILE A 1 94 ? -5.066 -23.172 -13.617 1 98.25 94 ILE A C 1
ATOM 712 O O . ILE A 1 94 ? -5.531 -22.547 -12.664 1 98.25 94 ILE A O 1
ATOM 716 N N . THR A 1 95 ? -5.445 -24.375 -13.914 1 97.81 95 THR A N 1
ATOM 717 C CA . THR A 1 95 ? -6.512 -25.031 -13.172 1 97.81 95 THR A CA 1
ATOM 718 C C . THR A 1 95 ? -5.941 -26.078 -12.211 1 97.81 95 THR A C 1
ATOM 720 O O . THR A 1 95 ? -5.277 -27.016 -12.633 1 97.81 95 THR A O 1
ATOM 723 N N . LYS A 1 96 ? -6.094 -25.891 -10.977 1 95.94 96 LYS A N 1
ATOM 724 C CA . LYS A 1 96 ? -5.832 -26.828 -9.891 1 95.94 96 LYS A CA 1
ATOM 725 C C . LYS A 1 96 ? -7.078 -27.031 -9.031 1 95.94 96 LYS A C 1
ATOM 727 O O . LYS A 1 96 ? -8.172 -27.266 -9.555 1 95.94 96 LYS A O 1
ATOM 732 N N . SER A 1 97 ? -6.984 -26.969 -7.691 1 95.19 97 SER A N 1
ATOM 733 C CA . SER A 1 97 ? -8.188 -26.984 -6.863 1 95.19 97 SER A CA 1
ATOM 734 C C . SER A 1 97 ? -9.086 -25.797 -7.16 1 95.19 97 SER A C 1
ATOM 736 O O . SER A 1 97 ? -10.305 -25.875 -7.008 1 95.19 97 SER A O 1
ATOM 738 N N . MET A 1 98 ? -8.414 -24.703 -7.57 1 94.88 98 MET A N 1
ATOM 739 C CA . MET A 1 98 ? -9.086 -23.516 -8.086 1 94.88 98 MET A CA 1
ATOM 740 C C . MET A 1 98 ? -8.383 -22.984 -9.336 1 94.88 98 MET A C 1
ATOM 742 O O . MET A 1 98 ? -7.426 -23.594 -9.812 1 94.88 98 MET A O 1
ATOM 746 N N . LYS A 1 99 ? -8.938 -22 -9.914 1 97.94 99 LYS A N 1
ATOM 747 C CA . LYS A 1 99 ? -8.328 -21.391 -11.094 1 97.94 99 LYS A CA 1
ATOM 748 C C . LYS A 1 99 ? -7.477 -20.188 -10.703 1 97.94 99 LYS A C 1
ATOM 750 O O . LYS A 1 99 ? -7.938 -19.312 -9.977 1 97.94 99 LYS A O 1
ATOM 755 N N . TYR A 1 100 ? -6.238 -20.188 -11.203 1 97.62 100 TYR A N 1
ATOM 756 C CA . TYR A 1 100 ? -5.266 -19.172 -10.828 1 97.62 100 TYR A CA 1
ATOM 757 C C . TYR A 1 100 ? -4.633 -18.547 -12.062 1 97.62 100 TYR A C 1
ATOM 759 O O . TYR A 1 100 ? -4.789 -19.047 -13.172 1 97.62 100 TYR A O 1
ATOM 767 N N . ARG A 1 101 ? -4.066 -17.484 -11.852 1 98.5 101 ARG A N 1
ATOM 768 C CA . ARG A 1 101 ? -3.037 -16.922 -12.727 1 98.5 101 ARG A CA 1
ATOM 769 C C . ARG A 1 101 ? -1.757 -16.641 -11.945 1 98.5 101 ARG A C 1
ATOM 771 O O . ARG A 1 101 ? -1.806 -16.266 -10.766 1 98.5 101 ARG A O 1
ATOM 778 N N . VAL A 1 102 ? -0.656 -16.812 -12.578 1 98.75 102 VAL A N 1
ATOM 779 C CA . VAL A 1 102 ? 0.639 -16.453 -12.008 1 98.75 102 VAL A CA 1
ATOM 780 C C . VAL A 1 102 ? 1.168 -15.195 -12.68 1 98.75 102 VAL A C 1
ATOM 782 O O . VAL A 1 102 ? 1.113 -15.062 -13.906 1 98.75 102 VAL A O 1
ATOM 785 N N . VAL A 1 103 ? 1.588 -14.297 -11.906 1 98.94 103 VAL A N 1
ATOM 786 C CA . VAL A 1 103 ? 2.248 -13.094 -12.414 1 98.94 103 VAL A CA 1
ATOM 787 C C . VAL A 1 103 ? 3.746 -13.164 -12.117 1 98.94 103 VAL A C 1
ATOM 789 O O . VAL A 1 103 ? 4.152 -13.438 -10.984 1 98.94 103 VAL A O 1
ATOM 792 N N . THR A 1 104 ? 4.547 -13 -13.109 1 98.94 104 THR A N 1
ATOM 793 C CA . THR A 1 104 ? 5.996 -12.883 -12.977 1 98.94 104 THR A CA 1
ATOM 794 C C . THR A 1 104 ? 6.434 -11.43 -13.102 1 98.94 104 THR A C 1
ATOM 796 O O . THR A 1 104 ? 6.164 -10.781 -14.117 1 98.94 104 THR A O 1
ATOM 799 N N . VAL A 1 105 ? 7.07 -10.961 -12.109 1 98.94 105 VAL A N 1
ATOM 800 C CA . VAL A 1 105 ? 7.484 -9.562 -12.078 1 98.94 105 VAL A CA 1
ATOM 801 C C . VAL A 1 105 ? 8.992 -9.461 -12.32 1 98.94 105 VAL A C 1
ATOM 803 O O . VAL A 1 105 ? 9.781 -10.055 -11.578 1 98.94 105 VAL A O 1
ATOM 806 N N . ALA A 1 106 ? 9.359 -8.797 -13.344 1 98.94 106 ALA A N 1
ATOM 807 C CA . ALA A 1 106 ? 10.742 -8.359 -13.508 1 98.94 106 ALA A CA 1
ATOM 808 C C . ALA A 1 106 ? 11 -7.047 -12.773 1 98.94 106 ALA A C 1
ATOM 810 O O . ALA A 1 106 ? 10.398 -6.02 -13.109 1 98.94 106 ALA A O 1
ATOM 811 N N . ILE A 1 107 ? 11.922 -7.047 -11.828 1 98.88 107 ILE A N 1
ATOM 812 C CA . ILE A 1 107 ? 12.117 -5.906 -10.945 1 98.88 107 ILE A CA 1
ATOM 813 C C . ILE A 1 107 ? 12.961 -4.844 -11.656 1 98.88 107 ILE A C 1
ATOM 815 O O . ILE A 1 107 ? 14.016 -5.145 -12.203 1 98.88 107 ILE A O 1
ATOM 819 N N . ASP A 1 108 ? 12.469 -3.66 -11.656 1 98.75 108 ASP A N 1
ATOM 820 C CA . ASP A 1 108 ? 13.211 -2.512 -12.172 1 98.75 108 ASP A CA 1
ATOM 821 C C . ASP A 1 108 ? 13.977 -1.804 -11.055 1 98.75 108 ASP A C 1
ATOM 823 O O . ASP A 1 108 ? 15.125 -1.402 -11.242 1 98.75 108 ASP A O 1
ATOM 827 N N . SER A 1 109 ? 13.328 -1.658 -9.883 1 98.56 109 SER A N 1
ATOM 828 C CA . SER A 1 109 ? 13.969 -0.93 -8.789 1 98.56 109 SER A CA 1
ATOM 829 C C . SER A 1 109 ? 13.336 -1.271 -7.445 1 98.56 109 SER A C 1
ATOM 831 O O . SER A 1 109 ? 12.188 -1.731 -7.395 1 98.56 109 SER A O 1
ATOM 833 N N . VAL A 1 110 ? 14.062 -1.186 -6.402 1 98.69 110 VAL A N 1
ATOM 834 C CA . VAL A 1 110 ? 13.664 -1.338 -5.008 1 98.69 110 VAL A CA 1
ATOM 835 C C . VAL A 1 110 ? 14.008 -0.068 -4.23 1 98.69 110 VAL A C 1
ATOM 837 O O . VAL A 1 110 ? 15.172 0.334 -4.172 1 98.69 110 VAL A O 1
ATOM 840 N N . GLU A 1 111 ? 13.008 0.498 -3.709 1 98 111 GLU A N 1
ATOM 841 C CA . GLU A 1 111 ? 13.219 1.771 -3.027 1 98 111 GLU A CA 1
ATOM 842 C C . GLU A 1 111 ? 12.633 1.743 -1.616 1 98 111 GLU A C 1
ATOM 844 O O . GLU A 1 111 ? 11.5 1.307 -1.416 1 98 111 GLU A O 1
ATOM 849 N N . ASP A 1 112 ? 13.477 2.129 -0.606 1 97.69 112 ASP A N 1
ATOM 850 C CA . ASP A 1 112 ? 12.953 2.35 0.739 1 97.69 112 ASP A CA 1
ATOM 851 C C . ASP A 1 112 ? 12.07 3.594 0.788 1 97.69 112 ASP A C 1
ATOM 853 O O . ASP A 1 112 ? 12.531 4.703 0.506 1 97.69 112 ASP A O 1
ATOM 857 N N . VAL A 1 113 ? 10.781 3.396 1.197 1 97.69 113 VAL A N 1
ATOM 858 C CA . VAL A 1 113 ? 9.852 4.516 1.126 1 97.69 113 VAL A CA 1
ATOM 859 C C . VAL A 1 113 ? 9.352 4.867 2.527 1 97.69 113 VAL A C 1
ATOM 861 O O . VAL A 1 113 ? 8.336 5.555 2.682 1 97.69 113 VAL A O 1
ATOM 864 N N . MET A 1 114 ? 9.992 4.371 3.52 1 96.81 114 MET A N 1
ATOM 865 C CA . MET A 1 114 ? 9.703 4.754 4.898 1 96.81 114 MET A CA 1
ATOM 866 C C . MET A 1 114 ? 9.992 6.23 5.129 1 96.81 114 MET A C 1
ATOM 868 O O . MET A 1 114 ? 10.961 6.77 4.586 1 96.81 114 MET A O 1
ATOM 872 N N . PHE A 1 115 ? 9.164 6.914 5.895 1 94.5 115 PHE A N 1
ATOM 873 C CA . PHE A 1 115 ? 9.422 8.32 6.191 1 94.5 115 PHE A CA 1
ATOM 874 C C . PHE A 1 115 ? 10.648 8.469 7.078 1 94.5 115 PHE A C 1
ATOM 876 O O . PHE A 1 115 ? 11.016 7.543 7.805 1 94.5 115 PHE A O 1
ATOM 883 N N . TYR A 1 116 ? 11.156 9.641 7.012 1 89.75 116 TYR A N 1
ATOM 884 C CA . TYR A 1 116 ? 12.367 9.93 7.773 1 89.75 116 TYR A CA 1
ATOM 885 C C . TYR A 1 116 ? 12.141 9.719 9.266 1 89.75 116 TYR A C 1
ATOM 887 O O . TYR A 1 116 ? 11.148 10.203 9.82 1 89.75 116 TYR A O 1
ATOM 895 N N . GLY A 1 117 ? 13.055 8.906 9.82 1 92.88 117 GLY A N 1
ATOM 896 C CA . GLY A 1 117 ? 13.016 8.68 11.258 1 92.88 117 GLY A CA 1
ATOM 897 C C . GLY A 1 117 ? 12.094 7.547 11.656 1 92.88 117 GLY A C 1
ATOM 898 O O . GLY A 1 117 ? 11.969 7.23 12.844 1 92.88 117 GLY A O 1
ATOM 899 N N . GLY A 1 118 ? 11.414 7.02 10.773 1 95.62 118 GLY A N 1
ATOM 900 C CA . GLY A 1 118 ? 10.57 5.879 11.078 1 95.62 118 GLY A CA 1
ATOM 901 C C . GLY A 1 118 ? 11.2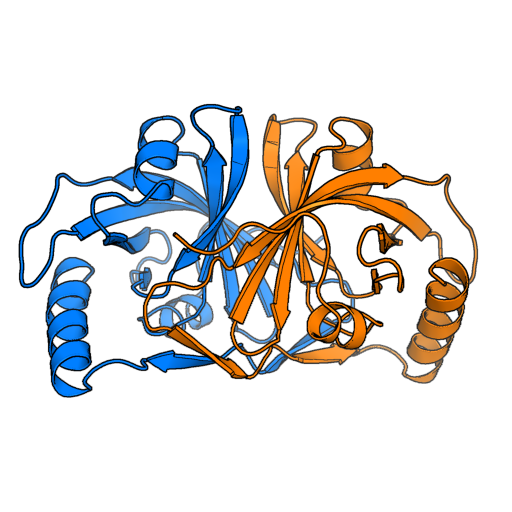97 4.551 10.977 1 95.62 118 GLY A C 1
ATOM 902 O O . GLY A 1 118 ? 12.109 4.352 10.07 1 95.62 118 GLY A O 1
ATOM 903 N N . LYS A 1 119 ? 11.094 3.695 11.898 1 97.69 119 LYS A N 1
ATOM 904 C CA . LYS A 1 119 ? 11.594 2.324 11.867 1 97.69 119 LYS A CA 1
ATOM 905 C C . LYS A 1 119 ? 10.469 1.323 12.125 1 97.69 119 LYS A C 1
ATOM 907 O O . LYS A 1 119 ? 9.82 1.364 13.18 1 97.69 119 LYS A O 1
ATOM 912 N N . LEU A 1 120 ? 10.25 0.49 11.141 1 97.94 120 LEU A N 1
ATOM 913 C CA . LEU A 1 120 ? 9.234 -0.547 11.281 1 97.94 120 LEU A CA 1
ATOM 914 C C . LEU A 1 120 ? 9.594 -1.51 12.414 1 97.94 120 LEU A C 1
ATOM 916 O O . LEU A 1 120 ? 10.719 -2.006 12.477 1 97.94 120 LEU A O 1
ATOM 920 N N . THR A 1 121 ? 8.656 -1.764 13.281 1 97.56 121 THR A N 1
ATOM 921 C CA . THR A 1 121 ? 8.945 -2.641 14.414 1 97.56 121 THR A CA 1
ATOM 922 C C . THR A 1 121 ? 8.062 -3.887 14.367 1 97.56 121 THR A C 1
ATOM 924 O O . THR A 1 121 ? 8.375 -4.895 15.008 1 97.56 121 THR A O 1
ATOM 927 N N . LYS A 1 122 ? 6.969 -3.842 13.734 1 97 122 LYS A N 1
ATOM 928 C CA . LYS A 1 122 ? 6.066 -4.973 13.547 1 97 122 LYS A CA 1
ATOM 929 C C . LYS A 1 122 ? 5.504 -4.996 12.125 1 97 122 LYS A C 1
ATOM 931 O O . LYS A 1 122 ? 5.039 -3.973 11.625 1 97 122 LYS A O 1
ATOM 936 N N . GLU A 1 123 ? 5.578 -6.109 11.492 1 97.5 123 GLU A N 1
ATOM 937 C CA . GLU A 1 123 ? 4.961 -6.293 10.188 1 97.5 123 GLU A CA 1
ATOM 938 C C . GLU A 1 123 ? 3.5 -6.715 10.32 1 97.5 123 GLU A C 1
ATOM 940 O O . GLU A 1 123 ? 3.109 -7.305 11.328 1 97.5 123 GLU A O 1
ATOM 945 N N . PRO A 1 124 ? 2.699 -6.398 9.336 1 97.94 124 PRO A N 1
ATOM 946 C CA . PRO A 1 124 ? 1.32 -6.887 9.406 1 97.94 124 PRO A CA 1
ATOM 947 C C . PRO A 1 124 ? 1.229 -8.406 9.297 1 97.94 124 PRO A C 1
ATOM 949 O O . PRO A 1 124 ? 2.018 -9.023 8.57 1 97.94 124 PRO A O 1
ATOM 952 N N . GLU A 1 125 ? 0.323 -8.969 9.992 1 97.5 125 GLU A N 1
ATOM 953 C CA . GLU A 1 125 ? 0.07 -10.406 9.961 1 97.5 125 GLU A CA 1
ATOM 954 C C . GLU A 1 125 ? -1.407 -10.703 9.719 1 97.5 125 GLU A C 1
ATOM 956 O O . GLU A 1 125 ? -2.266 -9.852 9.961 1 97.5 125 GLU A O 1
ATOM 961 N N . TYR A 1 126 ? -1.647 -11.867 9.211 1 97.69 126 TYR A N 1
ATOM 962 C CA . TYR A 1 126 ? -3.016 -12.305 8.961 1 97.69 126 TYR A CA 1
ATOM 963 C C . TYR A 1 126 ? -3.172 -13.789 9.25 1 97.69 126 TYR A C 1
ATOM 965 O O . TYR A 1 126 ? -2.178 -14.508 9.398 1 97.69 126 TYR A O 1
ATOM 973 N N . VAL A 1 127 ? -4.383 -14.211 9.359 1 96.75 127 VAL A N 1
ATOM 974 C CA . VAL A 1 127 ? -4.723 -15.633 9.406 1 96.75 127 VAL A CA 1
ATOM 975 C C . VAL A 1 127 ? -5.73 -15.961 8.312 1 96.75 127 VAL A C 1
ATOM 977 O O . VAL A 1 127 ? -6.469 -15.086 7.855 1 96.75 127 VAL A O 1
ATOM 980 N N . LYS A 1 128 ? -5.637 -17.188 7.883 1 95.62 128 LYS A N 1
ATOM 981 C CA . LYS A 1 128 ? -6.66 -17.703 6.977 1 95.62 128 LYS A CA 1
ATOM 982 C C . LYS A 1 128 ? -7.867 -18.219 7.746 1 95.62 128 LYS A C 1
ATOM 984 O O . LYS A 1 128 ? -7.711 -18.938 8.742 1 95.62 128 LYS A O 1
ATOM 989 N N . THR A 1 129 ? -9.062 -17.844 7.336 1 95.5 129 THR A N 1
ATOM 990 C CA . THR A 1 129 ? -10.258 -18.109 8.125 1 95.5 129 THR A CA 1
ATOM 991 C C . THR A 1 129 ? -11.016 -19.312 7.57 1 95.5 129 THR A C 1
ATOM 993 O O . THR A 1 129 ? -12.047 -19.703 8.117 1 95.5 129 THR A O 1
ATOM 996 N N . TYR A 1 130 ? -10.594 -19.844 6.508 1 91.5 130 TYR A N 1
ATOM 997 C CA . TYR A 1 130 ? -11.258 -21 5.914 1 91.5 130 TYR A CA 1
ATOM 998 C C . TYR A 1 130 ? -10.586 -22.297 6.352 1 91.5 130 TYR A C 1
ATOM 1000 O O . TYR A 1 130 ? -9.672 -22.281 7.176 1 91.5 130 TYR A O 1
ATOM 1008 N N . ASP A 1 131 ? -11.125 -23.438 5.973 1 91.94 131 ASP A N 1
ATOM 1009 C CA . ASP A 1 131 ? -10.672 -24.75 6.398 1 91.94 131 ASP A CA 1
ATOM 1010 C C . ASP A 1 131 ? -9.156 -24.891 6.27 1 91.94 131 ASP A C 1
ATOM 1012 O O . ASP A 1 131 ? -8.602 -24.641 5.195 1 91.94 131 ASP A O 1
ATOM 1016 N N . GLU A 1 132 ? -8.555 -25.297 7.359 1 92.88 132 GLU A N 1
ATOM 1017 C CA . GLU A 1 132 ? -7.098 -25.359 7.438 1 92.88 132 GLU A CA 1
ATOM 1018 C C . GLU A 1 132 ? -6.531 -26.328 6.414 1 92.88 132 GLU A C 1
ATOM 1020 O O . GLU A 1 132 ? -5.488 -26.078 5.809 1 92.88 132 GLU A O 1
ATOM 1025 N N . GLU A 1 133 ? -7.195 -27.438 6.367 1 94.56 133 GLU A N 1
ATOM 1026 C CA . GLU A 1 133 ? -6.73 -28.438 5.402 1 94.56 133 GLU A CA 1
ATOM 1027 C C . GLU A 1 133 ? -6.82 -27.906 3.977 1 94.56 133 GLU A C 1
ATOM 1029 O O . GLU A 1 133 ? -5.918 -28.125 3.166 1 94.56 133 GLU A O 1
ATOM 1034 N N . LEU A 1 134 ? -7.906 -27.281 3.691 1 93.25 134 LEU A N 1
ATOM 1035 C CA . LEU A 1 134 ? -8.062 -26.656 2.381 1 93.25 134 LEU A CA 1
ATOM 1036 C C . LEU A 1 134 ? -7 -25.594 2.15 1 93.25 134 LEU A C 1
ATOM 1038 O O . LEU A 1 134 ? -6.395 -25.547 1.077 1 93.25 134 LEU A O 1
ATOM 1042 N N . ALA A 1 135 ? -6.773 -24.812 3.137 1 94.06 135 ALA A N 1
ATOM 1043 C CA . ALA A 1 135 ? -5.766 -23.766 3.045 1 94.06 135 ALA A CA 1
ATOM 1044 C C . ALA A 1 135 ? -4.391 -24.344 2.725 1 94.06 135 ALA A C 1
ATOM 1046 O O . ALA A 1 135 ? -3.68 -23.828 1.856 1 94.06 135 ALA A O 1
ATOM 1047 N N . LYS A 1 136 ? -4.016 -25.375 3.436 1 95.12 136 LYS A N 1
ATOM 1048 C CA . LYS A 1 136 ? -2.727 -26.031 3.227 1 95.12 136 LYS A CA 1
ATOM 1049 C C . LYS A 1 136 ? -2.621 -26.594 1.814 1 95.12 136 LYS A C 1
ATOM 1051 O O . LYS A 1 136 ? -1.563 -26.516 1.186 1 95.12 136 LYS A O 1
ATOM 1056 N N . LYS A 1 137 ? -3.688 -27.156 1.414 1 96.12 137 LYS A N 1
ATOM 1057 C CA . LYS A 1 137 ? -3.721 -27.719 0.068 1 96.12 137 LYS A CA 1
ATOM 1058 C C . LYS A 1 137 ? -3.512 -26.641 -0.987 1 96.12 137 LYS A C 1
ATOM 1060 O O . LYS A 1 137 ? -2.684 -26.797 -1.887 1 96.12 137 LYS A O 1
ATOM 1065 N N . LEU A 1 138 ? -4.254 -25.547 -0.859 1 95.38 138 LEU A N 1
ATOM 1066 C CA . LEU A 1 138 ? -4.133 -24.438 -1.799 1 95.38 138 LEU A CA 1
ATOM 1067 C C . LEU A 1 138 ? -2.725 -23.859 -1.775 1 95.38 138 LEU A C 1
ATOM 1069 O O . LEU A 1 138 ? -2.141 -23.594 -2.828 1 95.38 138 LEU A O 1
ATOM 1073 N N . ASP A 1 139 ? -2.195 -23.703 -0.614 1 96.12 139 ASP A N 1
ATOM 1074 C CA . ASP A 1 139 ? -0.84 -23.172 -0.476 1 96.12 139 ASP A CA 1
ATOM 1075 C C . ASP A 1 139 ? 0.172 -24.078 -1.179 1 96.12 139 ASP A C 1
ATOM 1077 O O . ASP A 1 139 ? 1.04 -23.594 -1.908 1 96.12 139 ASP A O 1
ATOM 1081 N N . SER A 1 140 ? 0.049 -25.328 -0.881 1 96.5 140 SER A N 1
ATOM 1082 C CA . SER A 1 140 ? 0.973 -26.281 -1.484 1 96.5 140 SER A CA 1
ATOM 1083 C C . SER A 1 140 ? 0.923 -26.203 -3.008 1 96.5 140 SER A C 1
ATOM 1085 O O . SER A 1 140 ? 1.964 -26.172 -3.666 1 96.5 140 SER A O 1
ATOM 1087 N N . GLU A 1 141 ? -0.259 -26.125 -3.568 1 96.62 141 GLU A N 1
ATOM 1088 C CA . GLU A 1 141 ? -0.439 -26.047 -5.016 1 96.62 141 GLU A CA 1
ATOM 1089 C C . GLU A 1 141 ? 0.151 -24.75 -5.578 1 96.62 141 GLU A C 1
ATOM 1091 O O . GLU A 1 141 ? 0.861 -24.781 -6.586 1 96.62 141 GLU A O 1
ATOM 1096 N N . VAL A 1 142 ? -0.127 -23.688 -4.887 1 96.88 142 VAL A N 1
ATOM 1097 C CA . VAL A 1 142 ? 0.257 -22.375 -5.387 1 96.88 142 VAL A CA 1
ATOM 1098 C C . VAL A 1 142 ? 1.772 -22.203 -5.301 1 96.88 142 VAL A C 1
ATOM 1100 O O . VAL A 1 142 ? 2.412 -21.766 -6.254 1 96.88 142 VAL A O 1
ATOM 1103 N N . TYR A 1 143 ? 2.369 -22.594 -4.211 1 96.81 143 TYR A N 1
ATOM 1104 C CA . TYR A 1 143 ? 3.797 -22.359 -4.027 1 96.81 143 TYR A CA 1
ATOM 1105 C C . TYR A 1 143 ? 4.621 -23.281 -4.918 1 96.81 143 TYR A C 1
ATOM 1107 O O . TYR A 1 143 ? 5.75 -22.953 -5.289 1 96.81 143 TYR A O 1
ATOM 1115 N N . GLU A 1 144 ? 4.055 -24.422 -5.324 1 95.94 144 GLU A N 1
ATOM 1116 C CA . GLU A 1 144 ? 4.707 -25.25 -6.332 1 95.94 144 GLU A CA 1
ATOM 1117 C C . GLU A 1 144 ? 4.781 -24.531 -7.676 1 95.94 144 GLU A C 1
ATOM 1119 O O . GLU A 1 144 ? 5.754 -24.688 -8.414 1 95.94 144 GLU A O 1
ATOM 1124 N N . LEU A 1 145 ? 3.734 -23.703 -7.945 1 95.62 145 LEU A N 1
ATOM 1125 C CA . LEU A 1 145 ? 3.67 -22.969 -9.195 1 95.62 145 LEU A CA 1
ATOM 1126 C C . LEU A 1 145 ? 4.648 -21.797 -9.188 1 95.62 145 LEU A C 1
ATOM 1128 O O . LEU A 1 145 ? 5.125 -21.375 -10.242 1 95.62 145 LEU A O 1
ATOM 1132 N N . LEU A 1 146 ? 4.973 -21.25 -8.031 1 97.06 146 LEU A N 1
ATOM 1133 C CA . LEU A 1 146 ? 5.719 -20 -7.918 1 97.06 146 LEU A CA 1
ATOM 1134 C C . LEU A 1 146 ? 7.219 -20.266 -7.828 1 97.06 146 LEU A C 1
ATOM 1136 O O . LEU A 1 146 ? 8.031 -19.375 -8.062 1 97.06 146 LEU A O 1
ATOM 1140 N N . LYS A 1 147 ? 7.578 -21.438 -7.352 1 90.19 147 LYS A N 1
ATOM 1141 C CA . LYS A 1 147 ? 8.984 -21.781 -7.191 1 90.19 147 LYS A CA 1
ATOM 1142 C C . LYS A 1 147 ? 9.602 -22.219 -8.516 1 90.19 147 LYS A C 1
ATOM 1144 O O . LYS A 1 147 ? 8.898 -22.719 -9.398 1 90.19 147 LYS A O 1
ATOM 1149 N N . MET B 1 1 ? -19.266 -9.469 -3.369 1 45.56 1 MET B N 1
ATOM 1150 C CA . MET B 1 1 ? -18.328 -8.398 -3.738 1 45.56 1 MET B CA 1
ATOM 1151 C C . MET B 1 1 ? -18.062 -7.477 -2.557 1 45.56 1 MET B C 1
ATOM 1153 O O . MET B 1 1 ? -18.953 -7.254 -1.726 1 45.56 1 MET B O 1
ATOM 1157 N N . ALA B 1 2 ? -16.781 -7.34 -2.252 1 61.94 2 ALA B N 1
ATOM 1158 C CA . ALA B 1 2 ? -16.578 -6.574 -1.022 1 61.94 2 ALA B CA 1
ATOM 1159 C C . ALA B 1 2 ? -17.359 -5.266 -1.061 1 61.94 2 ALA B C 1
ATOM 1161 O O . ALA B 1 2 ? -17.5 -4.645 -2.117 1 61.94 2 ALA B O 1
ATOM 1162 N N . LYS B 1 3 ? -18.203 -4.91 -0.145 1 77.25 3 LYS B N 1
ATOM 1163 C CA . LYS B 1 3 ? -19.016 -3.705 0.019 1 77.25 3 LYS B CA 1
ATOM 1164 C C . LYS B 1 3 ? -18.172 -2.447 -0.141 1 77.25 3 LYS B C 1
ATOM 1166 O O . LYS B 1 3 ? -17.078 -2.35 0.434 1 77.25 3 LYS B O 1
ATOM 1171 N N . VAL B 1 4 ? -18.516 -1.611 -1.196 1 92.81 4 VAL B N 1
ATOM 1172 C CA . VAL B 1 4 ? -17.906 -0.301 -1.394 1 92.81 4 VAL B CA 1
ATOM 1173 C C . VAL B 1 4 ? -18.75 0.772 -0.712 1 92.81 4 VAL B C 1
ATOM 1175 O O . VAL B 1 4 ? -19.938 0.895 -0.988 1 92.81 4 VAL B O 1
ATOM 1178 N N . LEU B 1 5 ? -18.109 1.486 0.237 1 96.75 5 LEU B N 1
ATOM 1179 C CA . LEU B 1 5 ? -18.766 2.562 0.97 1 96.75 5 LEU B CA 1
ATOM 1180 C C . LEU B 1 5 ? -18.297 3.926 0.479 1 96.75 5 LEU B C 1
ATOM 1182 O O . LEU B 1 5 ? -17.234 4.027 -0.163 1 96.75 5 LEU B O 1
ATOM 1186 N N . ASP B 1 6 ? -19.031 4.988 0.853 1 97.31 6 ASP B N 1
ATOM 1187 C CA . ASP B 1 6 ? -18.641 6.328 0.417 1 97.31 6 ASP B CA 1
ATOM 1188 C C . ASP B 1 6 ? -18.078 7.145 1.578 1 97.31 6 ASP B C 1
ATOM 1190 O O . ASP B 1 6 ? -17.891 8.359 1.459 1 97.31 6 ASP B O 1
ATOM 1194 N N . ARG B 1 7 ? -17.938 6.453 2.709 1 98.06 7 ARG B N 1
ATOM 1195 C CA . ARG B 1 7 ? -17.375 7.102 3.885 1 98.06 7 ARG B CA 1
ATOM 1196 C C . ARG B 1 7 ? -16.75 6.082 4.828 1 98.06 7 ARG B C 1
ATOM 1198 O O . ARG B 1 7 ? -17.078 4.895 4.77 1 98.06 7 ARG B O 1
ATOM 1205 N N . LEU B 1 8 ? -15.883 6.57 5.68 1 98.38 8 LEU B N 1
ATOM 1206 C CA . LEU B 1 8 ? -15.266 5.719 6.691 1 98.38 8 LEU B CA 1
ATOM 1207 C C . LEU B 1 8 ? -16.281 5.301 7.746 1 98.38 8 LEU B C 1
ATOM 1209 O O . LEU B 1 8 ? -17.125 6.105 8.156 1 98.38 8 LEU B O 1
ATOM 1213 N N . GLN B 1 9 ? -16.156 4.129 8.133 1 96.88 9 GLN B N 1
ATOM 1214 C CA . GLN B 1 9 ? -16.891 3.697 9.305 1 96.88 9 GLN B CA 1
ATOM 1215 C C . GLN B 1 9 ? -16.188 4.121 10.594 1 96.88 9 GLN B C 1
ATOM 1217 O O . GLN B 1 9 ? -14.992 4.426 10.578 1 96.88 9 GLN B O 1
ATOM 1222 N N . GLN B 1 10 ? -16.906 4.113 11.633 1 97.56 10 GLN B N 1
ATOM 1223 C CA . GLN B 1 10 ? -16.422 4.672 12.898 1 97.56 10 GLN B CA 1
ATOM 1224 C C . GLN B 1 10 ? -15.141 3.98 13.352 1 97.56 10 GLN B C 1
ATOM 1226 O O . GLN B 1 10 ? -14.219 4.633 13.859 1 97.56 10 GLN B O 1
ATOM 1231 N N . GLU B 1 11 ? -15.07 2.734 13.227 1 96.94 11 GLU B N 1
ATOM 1232 C CA . GLU B 1 11 ? -13.906 1.981 13.664 1 96.94 11 GLU B CA 1
ATOM 1233 C C . GLU B 1 11 ? -12.641 2.471 12.961 1 96.94 11 GLU B C 1
ATOM 1235 O O . GLU B 1 11 ? -11.586 2.613 13.586 1 96.94 11 GLU B O 1
ATOM 1240 N N . LEU B 1 12 ? -12.75 2.707 11.625 1 97.44 12 LEU B N 1
ATOM 1241 C CA . LEU B 1 12 ? -11.609 3.225 10.875 1 97.44 12 LEU B CA 1
ATOM 1242 C C . LEU B 1 12 ? -11.305 4.664 11.281 1 97.44 12 LEU B C 1
ATOM 1244 O O . LEU B 1 12 ? -10.141 5.051 11.383 1 97.44 12 LEU B O 1
ATOM 1248 N N . ILE B 1 13 ? -12.367 5.461 11.492 1 97.88 13 ILE B N 1
ATOM 1249 C CA . ILE B 1 13 ? -12.164 6.832 11.938 1 97.88 13 ILE B CA 1
ATOM 1250 C C . ILE B 1 13 ? -11.359 6.836 13.242 1 97.88 13 ILE B C 1
ATOM 1252 O O . ILE B 1 13 ? -10.375 7.566 13.367 1 97.88 13 ILE B O 1
ATOM 1256 N N . ASP B 1 14 ? -11.727 5.977 14.156 1 96.81 14 ASP B N 1
ATOM 1257 C CA . ASP B 1 14 ? -11.094 5.91 15.461 1 96.81 14 ASP B CA 1
ATOM 1258 C C . ASP B 1 14 ? -9.633 5.484 15.336 1 96.81 14 ASP B C 1
ATOM 1260 O O . ASP B 1 14 ? -8.781 5.906 16.125 1 96.81 14 ASP B O 1
ATOM 1264 N N . SER B 1 15 ? -9.352 4.68 14.391 1 95.44 15 SER B N 1
ATOM 1265 C CA . SER B 1 15 ? -8.008 4.141 14.227 1 95.44 15 SER B CA 1
ATOM 1266 C C . SER B 1 15 ? -7.105 5.121 13.484 1 95.44 15 SER B C 1
ATOM 1268 O O . SER B 1 15 ? -5.879 5.059 13.609 1 95.44 15 SER B O 1
ATOM 1270 N N . LEU B 1 16 ? -7.688 6.012 12.695 1 97.19 16 LEU B N 1
ATOM 1271 C CA . LEU B 1 16 ? -6.926 6.938 11.867 1 97.19 16 LEU B CA 1
ATOM 1272 C C . LEU B 1 16 ? -6.848 8.312 12.516 1 97.19 16 LEU B C 1
ATOM 1274 O O . LEU B 1 16 ? -7.309 9.305 11.945 1 97.19 16 LEU B O 1
ATOM 1278 N N . GLN B 1 17 ? -6.332 8.328 13.695 1 95.31 17 GLN B N 1
ATOM 1279 C CA . GLN B 1 17 ? -6.172 9.555 14.461 1 95.31 17 GLN B CA 1
ATOM 1280 C C . GLN B 1 17 ? -4.699 9.828 14.766 1 95.31 17 GLN B C 1
ATOM 1282 O O . GLN B 1 17 ? -4.371 10.375 15.82 1 95.31 17 GLN B O 1
ATOM 1287 N N . GLY B 1 18 ? -3.762 9.344 13.82 1 89 18 GLY B N 1
ATOM 1288 C CA . GLY B 1 18 ? -2.328 9.547 13.961 1 89 18 GLY B CA 1
ATOM 1289 C C . GLY B 1 18 ? -1.568 8.273 14.258 1 89 18 GLY B C 1
ATOM 1290 O O . GLY B 1 18 ? -2.172 7.242 14.57 1 89 18 GLY B O 1
ATOM 1291 N N . GLU B 1 19 ? -0.248 8.375 14.008 1 85.75 19 GLU B N 1
ATOM 1292 C CA . GLU B 1 19 ? 0.729 7.348 14.359 1 85.75 19 GLU B CA 1
ATOM 1293 C C . GLU B 1 19 ? 0.383 6.012 13.711 1 85.75 19 GLU B C 1
ATOM 1295 O O . GLU B 1 19 ? 0.418 4.969 14.367 1 85.75 19 GLU B O 1
ATOM 1300 N N . LYS B 1 20 ? -0.145 6 12.586 1 93.69 20 LYS B N 1
ATOM 1301 C CA . LYS B 1 20 ? -0.448 4.816 11.781 1 93.69 20 LYS B CA 1
ATOM 1302 C C . LYS B 1 20 ? 0.345 4.82 10.477 1 93.69 20 LYS B C 1
ATOM 1304 O O . LYS B 1 20 ? 0.544 5.871 9.867 1 93.69 20 LYS B O 1
ATOM 1309 N N . ILE B 1 21 ? 0.85 3.619 10.148 1 97.31 21 ILE B N 1
ATOM 1310 C CA . ILE B 1 21 ? 1.504 3.482 8.852 1 97.31 21 ILE B CA 1
ATOM 1311 C C . ILE B 1 21 ? 0.45 3.389 7.75 1 97.31 21 ILE B C 1
ATOM 1313 O O . ILE B 1 21 ? -0.384 2.48 7.754 1 97.31 21 ILE B O 1
ATOM 1317 N N . VAL B 1 22 ? 0.406 4.316 6.879 1 98.5 22 VAL B N 1
ATOM 1318 C CA . VAL B 1 22 ? -0.575 4.383 5.801 1 98.5 22 VAL B CA 1
ATOM 1319 C C . VAL B 1 22 ? 0.141 4.492 4.457 1 98.5 22 VAL B C 1
ATOM 1321 O O . VAL B 1 22 ? 1.067 5.293 4.305 1 98.5 22 VAL B O 1
ATOM 1324 N N . SER B 1 23 ? -0.209 3.605 3.518 1 98.88 23 SER B N 1
ATOM 1325 C CA . SER B 1 23 ? 0.293 3.732 2.152 1 98.88 23 SER B CA 1
ATOM 1326 C C . SER B 1 23 ? -0.383 4.887 1.419 1 98.88 23 SER B C 1
ATOM 1328 O O . SER B 1 23 ? -1.608 5.012 1.443 1 98.88 23 SER B O 1
ATOM 1330 N N . LEU B 1 24 ? 0.374 5.754 0.878 1 98.94 24 LEU B N 1
ATOM 1331 C CA . LEU B 1 24 ? -0.113 6.812 -0.002 1 98.94 24 LEU B CA 1
ATOM 1332 C C . LEU B 1 24 ? 0.239 6.512 -1.455 1 98.94 24 LEU B C 1
ATOM 1334 O O . LEU B 1 24 ? 1.417 6.453 -1.813 1 98.94 24 LEU B O 1
ATOM 1338 N N . ILE B 1 25 ? -0.773 6.285 -2.242 1 98.94 25 ILE B N 1
ATOM 1339 C CA . ILE B 1 25 ? -0.594 5.992 -3.66 1 98.94 25 ILE B CA 1
ATOM 1340 C C . ILE B 1 25 ? -1.08 7.176 -4.496 1 98.94 25 ILE B C 1
ATOM 1342 O O . ILE B 1 25 ? -2.229 7.602 -4.367 1 98.94 25 ILE B O 1
ATOM 1346 N N . THR B 1 26 ? -0.213 7.742 -5.238 1 98.88 26 THR B N 1
ATOM 1347 C CA . THR B 1 26 ? -0.495 8.852 -6.137 1 98.88 26 THR B CA 1
ATOM 1348 C C . THR B 1 26 ? -0.061 8.523 -7.562 1 98.88 26 THR B C 1
ATOM 1350 O O . THR B 1 26 ? 0.38 7.402 -7.836 1 98.88 26 THR B O 1
ATOM 1353 N N . THR B 1 27 ? -0.301 9.43 -8.484 1 98.69 27 THR B N 1
ATOM 1354 C CA . THR B 1 27 ? 0.202 9.344 -9.852 1 98.69 27 THR B CA 1
ATOM 1355 C C . THR B 1 27 ? 1.399 10.266 -10.047 1 98.69 27 THR B C 1
ATOM 1357 O O . THR B 1 27 ? 1.286 11.484 -9.875 1 98.69 27 THR B O 1
ATOM 1360 N N . ASP B 1 28 ? 2.508 9.664 -10.391 1 98.25 28 ASP B N 1
ATOM 1361 C CA . ASP B 1 28 ? 3.723 10.445 -10.594 1 98.25 28 ASP B CA 1
ATOM 1362 C C . ASP B 1 28 ? 3.523 11.484 -11.695 1 98.25 28 ASP B C 1
ATOM 1364 O O . ASP B 1 28 ? 3.117 11.148 -12.805 1 98.25 28 ASP B O 1
ATOM 1368 N N . LYS B 1 29 ? 3.887 12.688 -11.414 1 97.94 29 LYS B N 1
ATOM 1369 C CA . LYS B 1 29 ? 3.578 13.797 -12.32 1 97.94 29 LYS B CA 1
ATOM 1370 C C . LYS B 1 29 ? 4.426 13.727 -13.586 1 97.94 29 LYS B C 1
ATOM 1372 O O . LYS B 1 29 ? 4.016 14.219 -14.641 1 97.94 29 LYS B O 1
ATOM 1377 N N . ASP B 1 30 ? 5.621 13.141 -13.547 1 97.62 30 ASP B N 1
ATOM 1378 C CA . ASP B 1 30 ? 6.535 13.133 -14.68 1 97.62 30 ASP B CA 1
ATOM 1379 C C . ASP B 1 30 ? 6.305 11.906 -15.562 1 97.62 30 ASP B C 1
ATOM 1381 O O . ASP B 1 30 ? 6.375 11.992 -16.781 1 97.62 30 ASP B O 1
ATOM 1385 N N . THR B 1 31 ? 5.926 10.734 -14.953 1 96.56 31 THR B N 1
ATOM 1386 C CA . THR B 1 31 ? 5.859 9.484 -15.703 1 96.56 31 THR B CA 1
ATOM 1387 C C . THR B 1 31 ? 4.41 9.047 -15.891 1 96.56 31 THR B C 1
ATOM 1389 O O . THR B 1 31 ? 4.125 8.172 -16.703 1 96.56 31 THR B O 1
ATOM 1392 N N . ASN B 1 32 ? 3.531 9.609 -15.102 1 96.69 32 ASN B N 1
ATOM 1393 C CA . ASN B 1 32 ? 2.115 9.258 -15.094 1 96.69 32 ASN B CA 1
ATOM 1394 C C . ASN B 1 32 ? 1.894 7.832 -14.586 1 96.69 32 ASN B C 1
ATOM 1396 O O . ASN B 1 32 ? 0.859 7.227 -14.867 1 96.69 32 ASN B O 1
ATOM 1400 N N . LYS B 1 33 ? 2.877 7.23 -13.906 1 97.25 33 LYS B N 1
ATOM 1401 C CA . LYS B 1 33 ? 2.773 5.922 -13.273 1 97.25 33 LYS B CA 1
ATOM 1402 C C . LYS B 1 33 ? 2.41 6.051 -11.797 1 97.25 33 LYS B C 1
ATOM 1404 O O . LYS B 1 33 ? 2.607 7.109 -11.195 1 97.25 33 LYS B O 1
ATOM 1409 N N . PRO B 1 34 ? 1.862 4.98 -11.266 1 98.69 34 PRO B N 1
ATOM 1410 C CA . PRO B 1 34 ? 1.602 5.02 -9.828 1 98.69 34 PRO B CA 1
ATOM 1411 C C . PRO B 1 34 ? 2.863 5.27 -9.008 1 98.69 34 PRO B C 1
ATOM 1413 O O . PRO B 1 34 ? 3.953 4.844 -9.398 1 98.69 34 PRO B O 1
ATOM 1416 N N . ASN B 1 35 ? 2.732 5.945 -7.926 1 98.69 35 ASN B N 1
ATOM 1417 C CA . ASN B 1 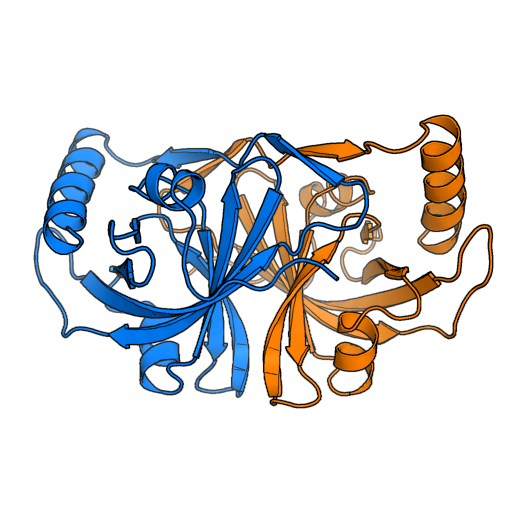35 ? 3.783 6.23 -6.957 1 98.69 35 ASN B CA 1
ATOM 1418 C C . ASN B 1 35 ? 3.363 5.832 -5.543 1 98.69 35 ASN B C 1
ATOM 1420 O O . ASN B 1 35 ? 2.229 6.078 -5.137 1 98.69 35 ASN B O 1
ATOM 1424 N N . LEU B 1 36 ? 4.238 5.113 -4.855 1 98.81 36 LEU B N 1
ATOM 1425 C CA . LEU B 1 36 ? 3.959 4.672 -3.492 1 98.81 36 LEU B CA 1
ATOM 1426 C C . LEU B 1 36 ? 4.859 5.391 -2.492 1 98.81 36 LEU B C 1
ATOM 1428 O O . LEU B 1 36 ? 6.074 5.461 -2.686 1 98.81 36 LEU B O 1
ATOM 1432 N N . SER B 1 37 ? 4.312 5.926 -1.479 1 98.31 37 SER B N 1
ATOM 1433 C CA . SER B 1 37 ? 5.012 6.434 -0.305 1 98.31 37 SER B CA 1
ATOM 1434 C C . SER B 1 37 ? 4.289 6.043 0.98 1 98.31 37 SER B C 1
ATOM 1436 O O . SER B 1 37 ? 3.197 5.477 0.937 1 98.31 37 SER B O 1
ATOM 1438 N N . ILE B 1 38 ? 4.922 6.238 2.111 1 98.38 38 ILE B N 1
ATOM 1439 C CA . ILE B 1 38 ? 4.336 5.93 3.41 1 98.38 38 ILE B CA 1
ATOM 1440 C C . ILE B 1 38 ? 4.176 7.211 4.223 1 98.38 38 ILE B C 1
ATOM 1442 O O . ILE B 1 38 ? 5.09 8.039 4.277 1 98.38 38 ILE B O 1
ATOM 1446 N N . VAL B 1 39 ? 3.045 7.391 4.781 1 97.56 39 VAL B N 1
ATOM 1447 C CA . VAL B 1 39 ? 2.783 8.539 5.641 1 97.56 39 VAL B CA 1
ATOM 1448 C C . VAL B 1 39 ? 2.277 8.062 7 1 97.56 39 VAL B C 1
ATOM 1450 O O . VAL B 1 39 ? 1.774 6.945 7.125 1 97.56 39 VAL B O 1
ATOM 1453 N N . SER B 1 40 ? 2.416 8.945 7.988 1 97.19 40 SER B N 1
ATOM 1454 C CA . SER B 1 40 ? 2.008 8.531 9.328 1 97.19 40 SER B CA 1
ATOM 1455 C C . SER B 1 40 ? 1.275 9.656 10.055 1 97.19 40 SER B C 1
ATOM 1457 O O . SER B 1 40 ? 0.62 9.422 11.07 1 97.19 40 SER B O 1
ATOM 1459 N N . TRP B 1 41 ? 1.469 10.93 9.617 1 97.31 41 TRP B N 1
ATOM 1460 C CA . TRP B 1 41 ? 0.779 12.07 10.219 1 97.31 41 TRP B CA 1
ATOM 1461 C C . TRP B 1 41 ? -0.581 12.289 9.562 1 97.31 41 TRP B C 1
ATOM 1463 O O . TRP B 1 41 ? -0.703 13.07 8.617 1 97.31 41 TRP B O 1
ATOM 1473 N N . LEU B 1 42 ? -1.655 11.625 10.094 1 98.31 42 LEU B N 1
ATOM 1474 C CA . LEU B 1 42 ? -2.963 11.766 9.469 1 98.31 42 LEU B CA 1
ATOM 1475 C C . LEU B 1 42 ? -4.074 11.734 10.508 1 98.31 42 LEU B C 1
ATOM 1477 O O . LEU B 1 42 ? -3.908 11.148 11.578 1 98.31 42 LEU B O 1
ATOM 1481 N N . VAL B 1 43 ? -5.164 12.367 10.156 1 98.5 43 VAL B N 1
ATOM 1482 C CA . VAL B 1 43 ? -6.363 12.406 10.984 1 98.5 43 VAL B CA 1
ATOM 1483 C C . VAL B 1 43 ? -7.605 12.242 10.117 1 98.5 43 VAL B C 1
ATOM 1485 O O . VAL B 1 43 ? -7.789 12.977 9.141 1 98.5 43 VAL B O 1
ATOM 1488 N N . ALA B 1 44 ? -8.344 11.242 10.438 1 98.56 44 ALA B N 1
ATOM 1489 C CA . ALA B 1 44 ? -9.672 11.133 9.844 1 98.56 44 ALA B CA 1
ATOM 1490 C C . ALA B 1 44 ? -10.688 11.969 10.609 1 98.56 44 ALA B C 1
ATOM 1492 O O . ALA B 1 44 ? -10.766 11.891 11.836 1 98.56 44 ALA B O 1
ATOM 1493 N N . HIS B 1 45 ? -11.406 12.734 9.898 1 98.38 45 HIS B N 1
ATOM 1494 C CA . HIS B 1 45 ? -12.422 13.555 10.547 1 98.38 45 HIS B CA 1
ATOM 1495 C C . HIS B 1 45 ? -13.664 12.742 10.867 1 98.38 45 HIS B C 1
ATOM 1497 O O . HIS B 1 45 ? -13.938 11.727 10.219 1 98.38 45 HIS B O 1
ATOM 1503 N N . GLN B 1 46 ? -14.445 13.258 11.742 1 97.38 46 GLN B N 1
ATOM 1504 C CA . GLN B 1 46 ? -15.516 12.477 12.352 1 97.38 46 GLN B CA 1
ATOM 1505 C C . GLN B 1 46 ? -16.688 12.297 11.383 1 97.38 46 GLN B C 1
ATOM 1507 O O . GLN B 1 46 ? -17.5 11.391 11.562 1 97.38 46 GLN B O 1
ATOM 1512 N N . ASP B 1 47 ? -16.781 13.062 10.344 1 97.25 47 ASP B N 1
ATOM 1513 C CA . ASP B 1 47 ? -17.875 12.93 9.375 1 97.25 47 ASP B CA 1
ATOM 1514 C C . ASP B 1 47 ? -17.656 11.711 8.469 1 97.25 47 ASP B C 1
ATOM 1516 O O . ASP B 1 47 ? -18.562 11.312 7.734 1 97.25 47 ASP B O 1
ATOM 1520 N N . GLY B 1 48 ? -16.453 11.148 8.5 1 98.38 48 GLY B N 1
ATOM 1521 C CA . GLY B 1 48 ? -16.141 9.969 7.719 1 98.38 48 GLY B CA 1
ATOM 1522 C C . GLY B 1 48 ? -15.883 10.266 6.254 1 98.38 48 GLY B C 1
ATOM 1523 O O . GLY B 1 48 ? -15.703 9.352 5.449 1 98.38 48 GLY B O 1
ATOM 1524 N N . LYS B 1 49 ? -15.773 11.555 5.898 1 98.62 49 LYS B N 1
ATOM 1525 C CA . LYS B 1 49 ? -15.695 11.922 4.488 1 98.62 49 LYS B CA 1
ATOM 1526 C C . LYS B 1 49 ? -14.391 12.641 4.18 1 98.62 49 LYS B C 1
ATOM 1528 O O . LYS B 1 49 ? -14.055 12.859 3.014 1 98.62 49 LYS B O 1
ATOM 1533 N N . THR B 1 50 ? -13.617 12.938 5.246 1 98.75 50 THR B N 1
ATOM 1534 C CA . THR B 1 50 ? -12.422 13.75 5.07 1 98.75 50 THR B CA 1
ATOM 1535 C C . THR B 1 50 ? -11.258 13.18 5.875 1 98.75 50 THR B C 1
ATOM 1537 O O . THR B 1 50 ? -11.414 12.836 7.047 1 98.75 50 THR B O 1
ATOM 1540 N N . ILE B 1 51 ? -10.18 13.016 5.285 1 98.81 51 ILE B N 1
ATOM 1541 C CA . ILE B 1 51 ? -8.914 12.719 5.949 1 98.81 51 ILE B CA 1
ATOM 1542 C C . ILE B 1 51 ? -7.902 13.82 5.656 1 98.81 51 ILE B C 1
ATOM 1544 O O . ILE B 1 51 ? -7.805 14.297 4.52 1 98.81 51 ILE B O 1
ATOM 1548 N N . LYS B 1 52 ? -7.191 14.281 6.625 1 98.81 52 LYS B N 1
ATOM 1549 C CA . LYS B 1 52 ? -6.059 15.188 6.434 1 98.81 52 LYS B CA 1
ATOM 1550 C C . LYS B 1 52 ? -4.75 14.516 6.844 1 98.81 52 LYS B C 1
ATOM 1552 O O . LYS B 1 52 ? -4.707 13.766 7.824 1 98.81 52 LYS B O 1
ATOM 1557 N N . PHE B 1 53 ? -3.729 14.805 6.137 1 98.75 53 PHE B N 1
ATOM 1558 C CA . PHE B 1 53 ? -2.402 14.352 6.539 1 98.75 53 PHE B CA 1
ATOM 1559 C C . PHE B 1 53 ? -1.347 15.398 6.188 1 98.75 53 PHE B C 1
ATOM 1561 O O . PHE B 1 53 ? -1.595 16.297 5.375 1 98.75 53 PHE B O 1
ATOM 1568 N N . ALA B 1 54 ? -0.225 15.312 6.812 1 97.94 54 ALA B N 1
ATOM 1569 C CA . ALA B 1 54 ? 0.873 16.25 6.582 1 97.94 54 ALA B CA 1
ATOM 1570 C C . ALA B 1 54 ? 2.061 15.547 5.93 1 97.94 54 ALA B C 1
ATOM 1572 O O . ALA B 1 54 ? 2.297 14.359 6.164 1 97.94 54 ALA B O 1
ATOM 1573 N N . LEU B 1 55 ? 2.709 16.297 5.156 1 97.44 55 LEU B N 1
ATOM 1574 C CA . LEU B 1 55 ? 3.934 15.906 4.465 1 97.44 55 LEU B CA 1
ATOM 1575 C C . LEU B 1 55 ? 5.016 16.969 4.637 1 97.44 55 LEU B C 1
ATOM 1577 O O . LEU B 1 55 ? 4.719 18.125 4.965 1 97.44 55 LEU B O 1
ATOM 1581 N N . GLY B 1 56 ? 6.309 16.484 4.441 1 97 56 GLY B N 1
ATOM 1582 C CA . GLY B 1 56 ? 7.305 17.516 4.199 1 97 56 GLY B CA 1
ATOM 1583 C C . GLY B 1 56 ? 6.992 18.375 2.994 1 97 56 GLY B C 1
ATOM 1584 O O . GLY B 1 56 ? 6.438 17.891 2.006 1 97 56 GLY B O 1
ATOM 1585 N N . HIS B 1 57 ? 7.434 19.609 3.039 1 97.62 57 HIS B N 1
ATOM 1586 C CA . HIS B 1 57 ? 7.016 20.578 2.041 1 97.62 57 HIS B CA 1
ATOM 1587 C C . HIS B 1 57 ? 7.5 20.188 0.65 1 97.62 57 HIS B C 1
ATOM 1589 O O . HIS B 1 57 ? 6.953 20.656 -0.355 1 97.62 57 HIS B O 1
ATOM 1595 N N . ASN B 1 58 ? 8.555 19.406 0.516 1 97.12 58 ASN B N 1
ATOM 1596 C CA . ASN B 1 58 ? 9.125 19.047 -0.775 1 97.12 58 ASN B CA 1
ATOM 1597 C C . ASN B 1 58 ? 8.805 17.594 -1.142 1 97.12 58 ASN B C 1
ATOM 1599 O O . ASN B 1 58 ? 9.453 17.016 -2.018 1 97.12 58 ASN B O 1
ATOM 1603 N N . ALA B 1 59 ? 7.871 17.031 -0.47 1 97.19 59 ALA B N 1
ATOM 1604 C CA . ALA B 1 59 ? 7.492 15.641 -0.759 1 97.19 59 ALA B CA 1
ATOM 1605 C C . ALA B 1 59 ? 6.984 15.5 -2.191 1 97.19 59 ALA B C 1
ATOM 1607 O O . ALA B 1 59 ? 6.133 16.281 -2.635 1 97.19 59 ALA B O 1
ATOM 1608 N N . GLU B 1 60 ? 7.469 14.523 -2.914 1 97.5 60 GLU B N 1
ATOM 1609 C CA . GLU B 1 60 ? 7.047 14.242 -4.285 1 97.5 60 GLU B CA 1
ATOM 1610 C C . GLU B 1 60 ? 5.539 14.016 -4.367 1 97.5 60 GLU B C 1
ATOM 1612 O O . GLU B 1 60 ? 4.898 14.438 -5.328 1 97.5 60 GLU B O 1
ATOM 1617 N N . SER B 1 61 ? 4.98 13.359 -3.359 1 98.62 61 SER B N 1
ATOM 1618 C CA . SER B 1 61 ? 3.553 13.047 -3.354 1 98.62 61 SER B CA 1
ATOM 1619 C C . SER B 1 61 ? 2.709 14.32 -3.359 1 98.62 61 SER B C 1
ATOM 1621 O O . SER B 1 61 ? 1.616 14.344 -3.93 1 98.62 61 SER B O 1
ATOM 1623 N N . ALA B 1 62 ? 3.18 15.367 -2.691 1 98.69 62 ALA B N 1
ATOM 1624 C CA . ALA B 1 62 ? 2.445 16.625 -2.711 1 98.69 62 ALA B CA 1
ATOM 1625 C C . ALA B 1 62 ? 2.352 17.188 -4.129 1 98.69 62 ALA B C 1
ATOM 1627 O O . ALA B 1 62 ? 1.281 17.609 -4.566 1 98.69 62 ALA B O 1
ATOM 1628 N N . PHE B 1 63 ? 3.43 17.141 -4.836 1 98.69 63 PHE B N 1
ATOM 1629 C CA . PHE B 1 63 ? 3.461 17.656 -6.203 1 98.69 63 PHE B CA 1
ATOM 1630 C C . PHE B 1 63 ? 2.637 16.766 -7.129 1 98.69 63 PHE B C 1
ATOM 1632 O O . PHE B 1 63 ? 1.965 17.266 -8.039 1 98.69 63 PHE B O 1
ATOM 1639 N N . ASN B 1 64 ? 2.748 15.445 -6.926 1 98.88 64 ASN B N 1
ATOM 1640 C CA . ASN B 1 64 ? 1.889 14.531 -7.676 1 98.88 64 ASN B CA 1
ATOM 1641 C C . ASN B 1 64 ? 0.415 14.898 -7.52 1 98.88 64 ASN B C 1
ATOM 1643 O O . ASN B 1 64 ? -0.317 14.977 -8.508 1 98.88 64 ASN B O 1
ATOM 1647 N N . ILE B 1 65 ? 0.005 15.125 -6.277 1 98.88 65 ILE B N 1
ATOM 1648 C CA . ILE B 1 65 ? -1.396 15.398 -5.977 1 98.88 65 ILE B CA 1
ATOM 1649 C C . ILE B 1 65 ? -1.807 16.734 -6.598 1 98.88 65 ILE B C 1
ATOM 1651 O O . ILE B 1 65 ? -2.934 16.875 -7.078 1 98.88 65 ILE B O 1
ATOM 1655 N N . MET B 1 66 ? -0.909 17.734 -6.621 1 98.69 66 MET B N 1
ATOM 1656 C CA . MET B 1 66 ? -1.197 19.016 -7.242 1 98.69 66 MET B CA 1
ATOM 1657 C C . MET B 1 66 ? -1.463 18.859 -8.734 1 98.69 66 MET B C 1
ATOM 1659 O O . MET B 1 66 ? -2.285 19.562 -9.305 1 98.69 66 MET B O 1
ATOM 1663 N N . GLU B 1 67 ? -0.776 17.922 -9.359 1 98.69 67 GLU B N 1
ATOM 1664 C CA . GLU B 1 67 ? -0.942 17.672 -10.781 1 98.69 67 GLU B CA 1
ATOM 1665 C C . GLU B 1 67 ? -2.148 16.766 -11.047 1 98.69 67 GLU B C 1
ATOM 1667 O O . GLU B 1 67 ? -2.906 17 -11.992 1 98.69 67 GLU B O 1
ATOM 1672 N N . ASN B 1 68 ? -2.316 15.719 -10.297 1 98.62 68 ASN B N 1
ATOM 1673 C CA . ASN B 1 68 ? -3.422 14.773 -10.336 1 98.62 68 ASN B CA 1
ATOM 1674 C C . ASN B 1 68 ? -3.967 14.492 -8.938 1 98.62 68 ASN B C 1
ATOM 1676 O O . ASN B 1 68 ? -3.338 13.781 -8.148 1 98.62 68 ASN B O 1
ATOM 1680 N N . SER B 1 69 ? -5.129 14.984 -8.633 1 98.81 69 SER B N 1
ATOM 1681 C CA . SER B 1 69 ? -5.645 15.031 -7.27 1 98.81 69 SER B CA 1
ATOM 1682 C C . SER B 1 69 ? -6.09 13.641 -6.805 1 98.81 69 SER B C 1
ATOM 1684 O O . SER B 1 69 ? -6.336 13.43 -5.617 1 98.81 69 SER B O 1
ATOM 1686 N N . ASN B 1 70 ? -6.281 12.719 -7.75 1 98.81 70 ASN B N 1
ATOM 1687 C CA . ASN B 1 70 ? -6.703 11.375 -7.371 1 98.81 70 ASN B CA 1
ATOM 1688 C C . ASN B 1 70 ? -5.629 10.664 -6.551 1 98.81 70 ASN B C 1
ATOM 1690 O O . ASN B 1 70 ? -4.445 10.711 -6.891 1 98.81 70 ASN B O 1
ATOM 1694 N N . LEU B 1 71 ? -5.996 10.078 -5.477 1 98.94 71 LEU B N 1
ATOM 1695 C CA . LEU B 1 71 ? -5.047 9.32 -4.668 1 98.94 71 LEU B CA 1
ATOM 1696 C C . LEU B 1 71 ? -5.742 8.172 -3.943 1 98.94 71 LEU B C 1
ATOM 1698 O O . LEU B 1 71 ? -6.973 8.094 -3.928 1 98.94 71 LEU B O 1
ATOM 1702 N N . ILE B 1 72 ? -5.008 7.219 -3.455 1 98.94 72 ILE B N 1
ATOM 1703 C CA . ILE B 1 72 ? -5.473 6.117 -2.617 1 98.94 72 ILE B CA 1
ATOM 1704 C C . ILE B 1 72 ? -4.703 6.113 -1.299 1 98.94 72 ILE B C 1
ATOM 1706 O O . ILE B 1 72 ? -3.48 6.289 -1.284 1 98.94 72 ILE B O 1
ATOM 1710 N N . LEU B 1 73 ? -5.363 6.031 -0.254 1 98.94 73 LEU B N 1
ATOM 1711 C CA . LEU B 1 73 ? -4.77 5.672 1.029 1 98.94 73 LEU B CA 1
ATOM 1712 C C . LEU B 1 73 ? -5.016 4.199 1.349 1 98.94 73 LEU B C 1
ATOM 1714 O O . LEU B 1 73 ? -6.168 3.756 1.392 1 98.94 73 LEU B O 1
ATOM 1718 N N . GLY B 1 74 ? -4.008 3.367 1.445 1 98.81 74 GLY B N 1
ATOM 1719 C CA . GLY B 1 74 ? -4.094 1.995 1.917 1 98.81 74 GLY B CA 1
ATOM 1720 C C . GLY B 1 74 ? -3.984 1.874 3.426 1 98.81 74 GLY B C 1
ATOM 1721 O O . GLY B 1 74 ? -2.961 2.24 4.008 1 98.81 74 GLY B O 1
ATOM 1722 N N . VAL B 1 75 ? -4.918 1.286 4.023 1 98.38 75 VAL B N 1
ATOM 1723 C CA . VAL B 1 75 ? -5.023 1.341 5.477 1 98.38 75 VAL B CA 1
ATOM 1724 C C . VAL B 1 75 ? -5.277 -0.06 6.031 1 98.38 75 VAL B C 1
ATOM 1726 O O . VAL B 1 75 ? -6.078 -0.818 5.477 1 98.38 75 VAL B O 1
ATOM 1729 N N . TYR B 1 76 ? -4.523 -0.354 7.078 1 97.62 76 TYR B N 1
ATOM 1730 C CA . TYR B 1 76 ? -4.812 -1.528 7.895 1 97.62 76 TYR B CA 1
ATOM 1731 C C . TYR B 1 76 ? -5.699 -1.163 9.078 1 97.62 76 TYR B C 1
ATOM 1733 O O . TYR B 1 76 ? -5.434 -0.182 9.781 1 97.62 76 TYR B O 1
ATOM 1741 N N . GLY B 1 77 ? -6.699 -1.922 9.305 1 95.38 77 GLY B N 1
ATOM 1742 C CA . GLY B 1 77 ? -7.586 -1.686 10.438 1 95.38 77 GLY B CA 1
ATOM 1743 C C . GLY B 1 77 ? -8.875 -2.486 10.359 1 95.38 77 GLY B C 1
ATOM 1744 O O . GLY B 1 77 ? -9.219 -3.021 9.305 1 95.38 77 GLY B O 1
ATOM 1745 N N . ALA B 1 78 ? -9.523 -2.549 11.531 1 94.75 78 ALA B N 1
ATOM 1746 C CA . ALA B 1 78 ? -10.797 -3.262 11.602 1 94.75 78 ALA B CA 1
ATOM 1747 C C . ALA B 1 78 ? -10.664 -4.68 11.055 1 94.75 78 ALA B C 1
ATOM 1749 O O . ALA B 1 78 ? -11.469 -5.109 10.219 1 94.75 78 ALA B O 1
ATOM 1750 N N . ASP B 1 79 ? -9.594 -5.383 11.289 1 95.94 79 ASP B N 1
ATOM 1751 C CA . ASP B 1 79 ? -9.281 -6.773 10.969 1 95.94 79 ASP B CA 1
ATOM 1752 C C . ASP B 1 79 ? -9.141 -6.973 9.461 1 95.94 79 ASP B C 1
ATOM 1754 O O . ASP B 1 79 ? -9.312 -8.086 8.961 1 95.94 79 ASP B O 1
ATOM 1758 N N . SER B 1 80 ? -8.906 -5.852 8.742 1 97.31 80 SER B N 1
ATOM 1759 C CA . SER B 1 80 ? -8.82 -5.949 7.285 1 97.31 80 SER B CA 1
ATOM 1760 C C . SER B 1 80 ? -7.867 -4.906 6.715 1 97.31 80 SER B C 1
ATOM 1762 O O . SER B 1 80 ? -7.051 -4.344 7.445 1 97.31 80 SER B O 1
ATOM 1764 N N . CYS B 1 81 ? -7.809 -4.801 5.426 1 97.94 81 CYS B N 1
ATOM 1765 C CA . CYS B 1 81 ? -7.098 -3.783 4.66 1 97.94 81 CYS B CA 1
ATOM 1766 C C . CYS B 1 81 ? -8.055 -3.018 3.752 1 97.94 81 CYS B C 1
ATOM 1768 O O . CYS B 1 81 ? -8.914 -3.615 3.107 1 97.94 81 CYS B O 1
ATOM 1770 N N . TYR B 1 82 ? -7.898 -1.74 3.697 1 98.38 82 TYR B N 1
ATOM 1771 C CA . TYR B 1 82 ? -8.844 -0.922 2.939 1 98.38 82 TYR B CA 1
ATOM 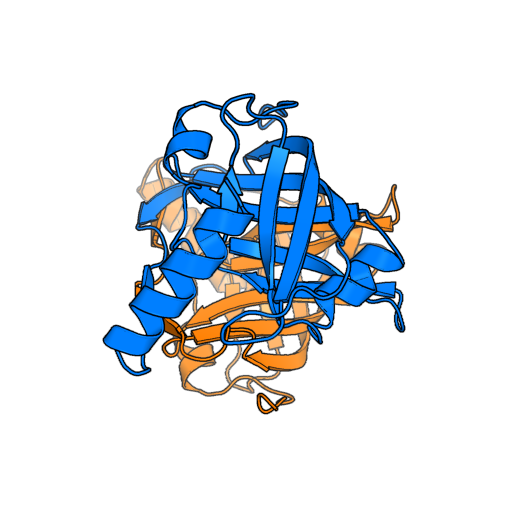1772 C C . TYR B 1 82 ? -8.109 -0.019 1.956 1 98.38 82 TYR B C 1
ATOM 1774 O O . TYR B 1 82 ? -7.016 0.474 2.25 1 98.38 82 TYR B O 1
ATOM 1782 N N . SER B 1 83 ? -8.711 0.128 0.854 1 98.62 83 SER B N 1
ATOM 1783 C CA . SER B 1 83 ? -8.383 1.186 -0.098 1 98.62 83 SER B CA 1
ATOM 1784 C C . SER B 1 83 ? -9.344 2.363 0.033 1 98.62 83 SER B C 1
ATOM 1786 O O . SER B 1 83 ? -10.547 2.221 -0.21 1 98.62 83 SER B O 1
ATOM 1788 N N . ILE B 1 84 ? -8.859 3.475 0.451 1 98.81 84 ILE B N 1
ATOM 1789 C CA . ILE B 1 84 ? -9.641 4.707 0.526 1 98.81 84 ILE B CA 1
ATOM 1790 C C . ILE B 1 84 ? -9.297 5.605 -0.66 1 98.81 84 ILE B C 1
ATOM 1792 O O . ILE B 1 84 ? -8.211 6.184 -0.719 1 98.81 84 ILE B O 1
ATOM 1796 N N . ASN B 1 85 ? -10.18 5.691 -1.577 1 98.81 85 ASN B N 1
ATOM 1797 C CA . ASN B 1 85 ? -10.008 6.516 -2.77 1 98.81 85 ASN B CA 1
ATOM 1798 C C . ASN B 1 85 ? -10.562 7.918 -2.568 1 98.81 85 ASN B C 1
ATOM 1800 O O . ASN B 1 85 ? -11.625 8.086 -1.959 1 98.81 85 ASN B O 1
ATOM 1804 N N . GLY B 1 86 ? -9.867 8.883 -3.062 1 98.81 86 GLY B N 1
ATOM 1805 C CA . GLY B 1 86 ? -10.375 10.242 -2.938 1 98.81 86 GLY B CA 1
ATOM 1806 C C . GLY B 1 86 ? -9.578 11.258 -3.725 1 98.81 86 GLY B C 1
ATOM 1807 O O . GLY B 1 86 ? -8.727 10.891 -4.543 1 98.81 86 GLY B O 1
ATOM 1808 N N . LYS B 1 87 ? -9.914 12.523 -3.531 1 98.88 87 LYS B N 1
ATOM 1809 C CA . LYS B 1 87 ? -9.25 13.664 -4.156 1 98.88 87 LYS B CA 1
ATOM 1810 C C . LYS B 1 87 ? -8.547 14.531 -3.115 1 98.88 87 LYS B C 1
ATOM 1812 O O . LYS B 1 87 ? -9.164 14.945 -2.129 1 98.88 87 LYS B O 1
ATOM 1817 N N . GLY B 1 88 ? -7.312 14.758 -3.379 1 98.88 88 GLY B N 1
ATOM 1818 C CA . GLY B 1 88 ? -6.52 15.547 -2.451 1 98.88 88 GLY B CA 1
ATOM 1819 C C . GLY B 1 88 ? -6.359 17 -2.881 1 98.88 88 GLY B C 1
ATOM 1820 O O . GLY B 1 88 ? -6.254 17.281 -4.074 1 98.88 88 GLY B O 1
ATOM 1821 N N . THR B 1 89 ? -6.367 17.891 -1.95 1 98.88 89 THR B N 1
ATOM 1822 C CA . THR B 1 89 ? -5.965 19.281 -2.111 1 98.88 89 THR B CA 1
ATOM 1823 C C . THR B 1 89 ? -4.773 19.609 -1.215 1 98.88 89 THR B C 1
ATOM 1825 O O . THR B 1 89 ? -4.77 19.281 -0.03 1 98.88 89 THR B O 1
ATOM 1828 N N . VAL B 1 90 ? -3.805 20.25 -1.785 1 98.88 90 VAL B N 1
ATOM 1829 C CA . VAL B 1 90 ? -2.561 20.5 -1.066 1 98.88 90 VAL B CA 1
ATOM 1830 C C . VAL B 1 90 ? -2.508 21.969 -0.628 1 98.88 90 VAL B C 1
ATOM 1832 O O . VAL B 1 90 ? -2.779 22.875 -1.423 1 98.88 90 VAL B O 1
ATOM 1835 N N . SER B 1 91 ? -2.188 22.234 0.586 1 98.75 91 SER B N 1
ATOM 1836 C CA . SER B 1 91 ? -2.061 23.594 1.116 1 98.75 91 SER B CA 1
ATOM 1837 C C . SER B 1 91 ? -0.804 24.281 0.59 1 98.75 91 SER B C 1
ATOM 1839 O O . SER B 1 91 ? 0.053 23.625 -0.017 1 98.75 91 SER B O 1
ATOM 1841 N N . ASP B 1 92 ? -0.695 25.578 0.877 1 98.38 92 ASP B N 1
ATOM 1842 C CA . ASP B 1 92 ? 0.599 26.25 0.788 1 98.38 92 ASP B CA 1
ATOM 1843 C C . ASP B 1 92 ? 1.566 25.719 1.845 1 98.38 92 ASP B C 1
ATOM 1845 O O . ASP B 1 92 ? 1.175 24.953 2.717 1 98.38 92 ASP B O 1
ATOM 1849 N N . VAL B 1 93 ? 2.844 26.125 1.61 1 98.69 93 VAL B N 1
ATOM 1850 C CA . VAL B 1 93 ? 3.855 25.719 2.584 1 98.69 93 VAL B CA 1
ATOM 1851 C C . VAL B 1 93 ? 3.547 26.359 3.939 1 98.69 93 VAL B C 1
ATOM 1853 O O . VAL B 1 93 ? 3.254 27.547 4.023 1 98.69 93 VAL B O 1
ATOM 1856 N N . ILE B 1 94 ? 3.479 25.578 4.977 1 98.25 94 ILE B N 1
ATOM 1857 C CA . ILE B 1 94 ? 3.299 26.016 6.359 1 98.25 94 ILE B CA 1
ATOM 1858 C C . ILE B 1 94 ? 4.621 25.891 7.113 1 98.25 94 ILE B C 1
ATOM 1860 O O . ILE B 1 94 ? 5.223 24.812 7.156 1 98.25 94 ILE B O 1
ATOM 1864 N N . THR B 1 95 ? 5.055 26.953 7.715 1 97.81 95 THR B N 1
ATOM 1865 C CA . THR B 1 95 ? 6.336 26.969 8.414 1 97.81 95 THR B CA 1
ATOM 1866 C C . THR B 1 95 ? 6.129 26.891 9.922 1 97.81 95 THR B C 1
ATOM 1868 O O . THR B 1 95 ? 5.488 27.766 10.516 1 97.81 95 THR B O 1
ATOM 1871 N N . LYS B 1 96 ? 6.559 25.859 10.531 1 96.06 96 LYS B N 1
ATOM 1872 C CA . LYS B 1 96 ? 6.672 25.672 11.977 1 96.06 96 LYS B CA 1
ATOM 1873 C C . LYS B 1 96 ? 8.102 25.297 12.367 1 96.06 96 LYS B C 1
ATOM 1875 O O . LYS B 1 96 ? 9.055 25.953 11.953 1 96.06 96 LYS B O 1
ATOM 1880 N N . SER B 1 97 ? 8.32 24.234 13.195 1 95.25 97 SER B N 1
ATOM 1881 C CA . SER B 1 97 ? 9.68 23.766 13.445 1 95.25 97 SER B CA 1
ATOM 1882 C C . SER B 1 97 ? 10.344 23.281 12.164 1 95.25 97 SER B C 1
ATOM 1884 O O . SER B 1 97 ? 11.57 23.344 12.031 1 95.25 97 SER B O 1
ATOM 1886 N N . MET B 1 98 ? 9.477 22.797 11.258 1 94.94 98 MET B N 1
ATOM 1887 C CA . MET B 1 98 ? 9.867 22.453 9.891 1 94.94 98 MET B CA 1
ATOM 1888 C C . MET B 1 98 ? 8.836 22.953 8.891 1 94.94 98 MET B C 1
ATOM 1890 O O . MET B 1 98 ? 7.863 23.609 9.266 1 94.94 98 MET B O 1
ATOM 1894 N N . LYS B 1 99 ? 9.133 22.797 7.66 1 97.94 99 LYS B N 1
ATOM 1895 C CA . LYS B 1 99 ? 8.188 23.188 6.617 1 97.94 99 LYS B CA 1
ATOM 1896 C C . LYS B 1 99 ? 7.328 22.016 6.172 1 97.94 99 LYS B C 1
ATOM 1898 O O . LYS B 1 99 ? 7.848 20.938 5.855 1 97.94 99 LYS B O 1
ATOM 1903 N N . TYR B 1 100 ? 6.012 22.25 6.172 1 97.62 100 TYR B N 1
ATOM 1904 C CA . TYR B 1 100 ? 5.051 21.188 5.887 1 97.62 100 TYR B CA 1
ATOM 1905 C C . TYR B 1 100 ? 4.082 21.609 4.793 1 97.62 100 TYR B C 1
ATOM 1907 O O . TYR B 1 100 ? 4.016 22.781 4.43 1 97.62 100 TYR B O 1
ATOM 1915 N N . ARG B 1 101 ? 3.465 20.688 4.27 1 98.5 101 ARG B N 1
ATOM 1916 C CA . ARG B 1 101 ? 2.203 20.844 3.553 1 98.5 101 ARG B CA 1
ATOM 1917 C C . ARG B 1 101 ? 1.121 19.953 4.141 1 98.5 101 ARG B C 1
ATOM 1919 O O . ARG B 1 101 ? 1.406 18.844 4.594 1 98.5 101 ARG B O 1
ATOM 1926 N N . VAL B 1 102 ? -0.069 20.438 4.137 1 98.75 102 VAL B N 1
ATOM 1927 C CA . VAL B 1 102 ? -1.222 19.641 4.547 1 98.75 102 VAL B CA 1
ATOM 1928 C C . VAL B 1 102 ? -2.031 19.234 3.318 1 98.75 102 VAL B C 1
ATOM 1930 O O . VAL B 1 102 ? -2.287 20.047 2.436 1 98.75 102 VAL B O 1
ATOM 1933 N N . VAL B 1 103 ? -2.352 18 3.256 1 98.94 103 VAL B N 1
ATOM 1934 C CA . VAL B 1 103 ? -3.24 17.5 2.209 1 98.94 103 VAL B CA 1
ATOM 1935 C C . VAL B 1 103 ? -4.609 17.188 2.805 1 98.94 103 VAL B C 1
ATOM 1937 O O . VAL B 1 103 ? -4.703 16.484 3.82 1 98.94 103 VAL B O 1
ATOM 1940 N N . THR B 1 104 ? -5.637 17.719 2.242 1 98.94 104 THR B N 1
ATOM 1941 C CA . THR B 1 104 ? -7.016 17.391 2.586 1 98.94 104 THR B CA 1
ATOM 1942 C C . THR B 1 104 ? -7.625 16.469 1.537 1 98.94 104 THR B C 1
ATOM 1944 O O . THR B 1 104 ? -7.676 16.812 0.354 1 98.94 104 THR B O 1
ATOM 1947 N N . VAL B 1 105 ? -8.062 15.336 1.975 1 98.94 105 VAL B N 1
ATOM 1948 C CA . VAL B 1 105 ? -8.602 14.344 1.061 1 98.94 105 VAL B CA 1
ATOM 1949 C C . VAL B 1 105 ? -10.125 14.289 1.2 1 98.94 105 VAL B C 1
ATOM 1951 O O . VAL B 1 105 ? -10.648 14.047 2.293 1 98.94 105 VAL B O 1
ATOM 1954 N N . ALA B 1 106 ? -10.797 14.562 0.147 1 98.94 106 ALA B N 1
ATOM 1955 C CA . ALA B 1 106 ? -12.219 14.242 0.053 1 98.94 106 ALA B CA 1
ATOM 1956 C C . ALA B 1 106 ? -12.43 12.797 -0.392 1 98.94 106 ALA B C 1
ATOM 1958 O O . ALA B 1 106 ? -12.039 12.422 -1.5 1 98.94 106 ALA B O 1
ATOM 1959 N N . ILE B 1 107 ? -13.102 12 0.419 1 98.88 107 ILE B N 1
ATOM 1960 C CA . ILE B 1 107 ? -13.211 10.562 0.184 1 98.88 107 ILE B CA 1
ATOM 1961 C C . ILE B 1 107 ? -14.297 10.289 -0.849 1 98.88 107 ILE B C 1
ATOM 1963 O O . ILE B 1 107 ? -15.422 10.781 -0.722 1 98.88 107 ILE B O 1
ATOM 1967 N N . ASP B 1 108 ? -13.945 9.547 -1.834 1 98.75 108 ASP B N 1
ATOM 1968 C CA . ASP B 1 108 ? -14.906 9.086 -2.834 1 98.75 108 ASP B CA 1
ATOM 1969 C C . ASP B 1 108 ? -15.461 7.711 -2.471 1 98.75 108 ASP B C 1
ATOM 1971 O O . ASP B 1 108 ? -16.656 7.461 -2.613 1 98.75 108 ASP B O 1
ATOM 1975 N N . SER B 1 109 ? -14.57 6.82 -1.992 1 98.62 109 SER B N 1
ATOM 1976 C CA . SER B 1 109 ? -15.008 5.461 -1.691 1 98.62 109 SER B CA 1
ATOM 1977 C C . SER B 1 109 ? -14.047 4.766 -0.741 1 98.62 109 SER B C 1
ATOM 1979 O O . SER B 1 109 ? -12.875 5.152 -0.638 1 98.62 109 SER B O 1
ATOM 1981 N N . VAL B 1 110 ? -14.508 3.867 0.022 1 98.69 110 VAL B N 1
ATOM 1982 C CA . VAL B 1 110 ? -13.781 2.982 0.926 1 98.69 110 VAL B CA 1
ATOM 1983 C C . VAL B 1 110 ? -14.062 1.526 0.563 1 98.69 110 VAL B C 1
ATOM 1985 O O . VAL B 1 110 ? -15.219 1.087 0.587 1 98.69 110 VAL B O 1
ATOM 1988 N N . GLU B 1 111 ? -13.031 0.866 0.235 1 98 111 GLU B N 1
ATOM 1989 C CA . GLU B 1 111 ? -13.211 -0.509 -0.222 1 98 111 GLU B CA 1
ATOM 1990 C C . GLU B 1 111 ? -12.312 -1.469 0.55 1 98 111 GLU B C 1
ATOM 1992 O O . GLU B 1 111 ? -11.117 -1.205 0.726 1 98 111 GLU B O 1
ATOM 1997 N N . ASP B 1 112 ? -12.93 -2.564 1.111 1 97.69 112 ASP B N 1
ATOM 1998 C CA . ASP B 1 112 ? -12.125 -3.648 1.674 1 97.69 112 ASP B CA 1
ATOM 1999 C C . ASP B 1 112 ? -11.398 -4.418 0.576 1 97.69 112 ASP B C 1
ATOM 2001 O O . ASP B 1 112 ? -12.023 -4.996 -0.311 1 97.69 112 ASP B O 1
ATOM 2005 N N . VAL B 1 113 ? -10.031 -4.441 0.668 1 97.75 113 VAL B N 1
ATOM 2006 C CA . VAL B 1 113 ? -9.266 -5.039 -0.425 1 97.75 113 VAL B CA 1
ATOM 2007 C C . VAL B 1 113 ? -8.5 -6.254 0.086 1 97.75 113 VAL B C 1
ATOM 2009 O O . VAL B 1 113 ? -7.562 -6.723 -0.568 1 97.75 113 VAL B O 1
ATOM 2012 N N . MET B 1 114 ? -8.82 -6.723 1.229 1 96.81 114 MET B N 1
ATOM 2013 C CA . MET B 1 114 ? -8.25 -7.961 1.751 1 96.81 114 MET B CA 1
ATOM 2014 C C . MET B 1 114 ? -8.641 -9.148 0.876 1 96.81 114 MET B C 1
ATOM 2016 O O . MET B 1 114 ? -9.758 -9.203 0.362 1 96.81 114 MET B O 1
ATOM 2020 N N . PHE B 1 115 ? -7.73 -10.078 0.658 1 94.38 115 PHE B N 1
ATOM 2021 C CA . PHE B 1 115 ? -8.055 -11.266 -0.128 1 94.38 115 PHE B CA 1
ATOM 2022 C C . PHE B 1 115 ? -9.047 -12.156 0.616 1 94.38 115 PHE B C 1
ATOM 2024 O O . PHE B 1 115 ? -9.125 -12.109 1.846 1 94.38 115 PHE B O 1
ATOM 2031 N N . TYR B 1 116 ? -9.68 -12.93 -0.173 1 89.62 116 TYR B N 1
ATOM 2032 C CA . TYR B 1 116 ? -10.695 -13.82 0.382 1 89.62 116 TYR B CA 1
ATOM 2033 C C . TYR B 1 116 ? -10.086 -14.766 1.411 1 89.62 116 TYR B C 1
ATOM 2035 O O . TYR B 1 116 ? -9.055 -15.391 1.154 1 89.62 116 TYR B O 1
ATOM 2043 N N . GLY B 1 117 ? -10.75 -14.742 2.6 1 92.69 117 GLY B N 1
ATOM 2044 C CA . GLY B 1 117 ? -10.328 -15.656 3.648 1 92.69 117 GLY B CA 1
ATOM 2045 C C . GLY B 1 117 ? -9.227 -15.094 4.52 1 92.69 117 GLY B C 1
ATOM 2046 O O . GLY B 1 117 ? -8.773 -15.75 5.465 1 92.69 117 GLY B O 1
ATOM 2047 N N . GLY B 1 118 ? -8.734 -14.016 4.191 1 95.56 118 GLY B N 1
ATOM 2048 C CA . GLY B 1 118 ? -7.727 -13.391 5.027 1 95.56 118 GLY B CA 1
ATOM 2049 C C . GLY B 1 118 ? -8.312 -12.5 6.109 1 95.56 118 GLY B C 1
ATOM 2050 O O . GLY B 1 118 ? -9.281 -11.781 5.871 1 95.56 118 GLY B O 1
ATOM 2051 N N . LYS B 1 119 ? -7.812 -12.586 7.281 1 97.69 119 LYS B N 1
ATOM 2052 C CA . LYS B 1 119 ? -8.156 -11.703 8.391 1 97.69 119 LYS B CA 1
ATOM 2053 C C . LYS B 1 119 ? -6.898 -11.109 9.031 1 97.69 119 LYS B C 1
ATOM 2055 O O . LYS B 1 119 ? -6.031 -11.844 9.5 1 97.69 119 LYS B O 1
ATOM 2060 N N . LEU B 1 120 ? -6.828 -9.797 8.961 1 97.94 120 LEU B N 1
ATOM 2061 C CA . LEU B 1 120 ? -5.703 -9.102 9.578 1 97.94 120 LEU B CA 1
ATOM 2062 C C . LEU B 1 120 ? -5.684 -9.328 11.086 1 97.94 120 LEU B C 1
ATOM 2064 O O . LEU B 1 120 ? -6.703 -9.164 11.758 1 97.94 120 LEU B O 1
ATOM 2068 N N . THR B 1 121 ? -4.555 -9.703 11.609 1 97.56 121 THR B N 1
ATOM 2069 C CA . THR B 1 121 ? -4.469 -9.992 13.039 1 97.56 121 THR B CA 1
ATOM 2070 C C . THR B 1 121 ? -3.498 -9.031 13.727 1 97.56 121 THR B C 1
ATOM 2072 O O . THR B 1 121 ? -3.539 -8.867 14.945 1 97.56 121 THR B O 1
ATOM 2075 N N . LYS B 1 122 ? -2.59 -8.484 13.023 1 97 122 LYS B N 1
ATOM 2076 C CA . LYS B 1 122 ? -1.64 -7.5 13.523 1 97 122 LYS B CA 1
ATOM 2077 C C . LYS B 1 122 ? -1.429 -6.375 12.516 1 97 122 LYS B C 1
ATOM 2079 O O . LYS B 1 122 ? -1.214 -6.633 11.328 1 97 122 LYS B O 1
ATOM 2084 N N . GLU B 1 123 ? -1.539 -5.184 12.969 1 97.5 123 GLU B N 1
ATOM 2085 C CA . GLU B 1 123 ? -1.232 -4.027 12.133 1 97.5 123 GLU B CA 1
ATOM 2086 C C . GLU B 1 123 ? 0.255 -3.689 12.18 1 97.5 123 GLU B C 1
ATOM 2088 O O . GLU B 1 123 ? 0.936 -4 13.156 1 97.5 123 GLU B O 1
ATOM 2093 N N . PRO B 1 124 ? 0.767 -3.088 11.141 1 97.94 124 PRO B N 1
ATOM 2094 C CA . PRO B 1 124 ? 2.166 -2.662 11.219 1 97.94 124 PRO B CA 1
ATOM 2095 C C . PRO B 1 124 ? 2.391 -1.556 12.242 1 97.94 124 PRO B C 1
ATOM 2097 O O . PRO B 1 124 ? 1.52 -0.704 12.438 1 97.94 124 PRO B O 1
ATOM 2100 N N . GLU B 1 125 ? 3.488 -1.592 12.875 1 97.56 125 GLU B N 1
ATOM 2101 C CA . GLU B 1 125 ? 3.883 -0.585 13.859 1 97.56 125 GLU B CA 1
ATOM 2102 C C . GLU B 1 125 ? 5.281 -0.051 13.57 1 97.56 125 GLU B C 1
ATOM 2104 O O . GLU B 1 125 ? 6.074 -0.707 12.891 1 97.56 125 GLU B O 1
ATOM 2109 N N . TYR B 1 126 ? 5.527 1.125 14.062 1 97.69 126 TYR B N 1
ATOM 2110 C CA . TYR B 1 126 ? 6.836 1.749 13.898 1 97.69 126 TYR B CA 1
ATOM 2111 C C . TYR B 1 126 ? 7.215 2.547 15.141 1 97.69 126 TYR B C 1
ATOM 2113 O O . TYR B 1 126 ? 6.371 2.807 16 1 97.69 126 TYR B O 1
ATOM 2121 N N . VAL B 1 127 ? 8.453 2.887 15.227 1 96.75 127 VAL B N 1
ATOM 2122 C CA . VAL B 1 127 ? 8.945 3.836 16.219 1 96.75 127 VAL B CA 1
ATOM 2123 C C . VAL B 1 127 ? 9.703 4.969 15.523 1 96.75 127 VAL B C 1
ATOM 2125 O O . VAL B 1 127 ? 10.203 4.797 14.414 1 96.75 127 VAL B O 1
ATOM 2128 N N . LYS B 1 128 ? 9.641 6.082 16.172 1 95.69 128 LYS B N 1
ATOM 2129 C CA . LYS B 1 128 ? 10.477 7.199 15.734 1 95.69 128 LYS B CA 1
ATOM 2130 C C . LYS B 1 128 ? 11.875 7.113 16.328 1 95.69 128 LYS B C 1
ATOM 2132 O O . LYS B 1 128 ? 12.031 6.844 17.531 1 95.69 128 LYS B O 1
ATOM 2137 N N . THR B 1 129 ? 12.891 7.289 15.516 1 95.69 129 THR B N 1
ATOM 2138 C CA . THR B 1 129 ? 14.258 7.012 15.945 1 95.69 129 THR B CA 1
ATOM 2139 C C . THR B 1 129 ? 14.992 8.305 16.281 1 95.69 129 THR B C 1
ATOM 2141 O O . THR B 1 129 ? 16.156 8.273 16.703 1 95.69 129 THR B O 1
ATOM 2144 N N . TYR B 1 130 ? 14.406 9.414 16.078 1 91.69 130 TYR B N 1
ATOM 2145 C CA . TYR B 1 130 ? 15.031 10.695 16.391 1 91.69 130 TYR B CA 1
ATOM 2146 C C . TYR B 1 130 ? 14.625 11.172 17.781 1 91.69 130 TYR B C 1
ATOM 2148 O O . TYR B 1 130 ? 13.914 10.469 18.516 1 91.69 130 TYR B O 1
ATOM 2156 N N . ASP B 1 131 ? 15.18 12.266 18.25 1 92.06 131 ASP B N 1
ATOM 2157 C CA . ASP B 1 131 ? 14.992 12.789 19.594 1 92.06 131 ASP B CA 1
ATOM 2158 C C . ASP B 1 131 ? 13.508 12.812 19.969 1 92.06 131 ASP B C 1
ATOM 2160 O O . ASP B 1 131 ? 12.688 13.383 19.25 1 92.06 131 ASP B O 1
ATOM 2164 N N . GLU B 1 132 ? 13.227 12.211 21.109 1 92.88 132 GLU B N 1
ATOM 2165 C CA . GLU B 1 132 ? 11.844 12.039 21.547 1 92.88 132 GLU B CA 1
ATOM 2166 C C . GLU B 1 132 ? 11.164 13.391 21.766 1 92.88 132 GLU B C 1
ATOM 2168 O O . GLU B 1 132 ? 9.984 13.555 21.438 1 92.88 132 GLU B O 1
ATOM 2173 N N . GLU B 1 133 ? 11.906 14.227 22.391 1 94.56 133 GLU B N 1
ATOM 2174 C CA . GLU B 1 133 ? 11.344 15.555 22.625 1 94.56 133 GLU B CA 1
ATOM 2175 C C . GLU B 1 133 ? 11.023 16.266 21.312 1 94.56 133 GLU B C 1
ATOM 2177 O O . GLU B 1 133 ? 9.992 16.922 21.188 1 94.56 133 GLU B O 1
ATOM 2182 N N . LEU B 1 134 ? 11.938 16.156 20.406 1 93.5 134 LEU B N 1
ATOM 2183 C CA . LEU B 1 134 ? 11.711 16.734 19.078 1 93.5 134 LEU B CA 1
ATOM 2184 C C . LEU B 1 134 ? 10.508 16.078 18.406 1 93.5 134 LEU B C 1
ATOM 2186 O O . LEU B 1 134 ? 9.656 16.766 17.828 1 93.5 134 LEU B O 1
ATOM 2190 N N . ALA B 1 135 ? 10.43 14.805 18.516 1 94.25 135 ALA B N 1
ATOM 2191 C CA . ALA B 1 135 ? 9.32 14.062 17.922 1 94.25 135 ALA B CA 1
ATOM 2192 C C . ALA B 1 135 ? 7.984 14.547 18.469 1 94.25 135 ALA B C 1
ATOM 2194 O O . ALA B 1 135 ? 7.035 14.773 17.719 1 94.25 135 ALA B O 1
ATOM 2195 N N . LYS B 1 136 ? 7.906 14.672 19.781 1 95.19 136 LYS B N 1
ATOM 2196 C CA . LYS B 1 136 ? 6.688 15.133 20.438 1 95.19 136 LYS B CA 1
ATOM 2197 C C . LYS B 1 136 ? 6.312 16.547 19.984 1 95.19 136 LYS B C 1
ATOM 2199 O O . LYS B 1 136 ? 5.133 16.844 19.781 1 95.19 136 LYS B O 1
ATOM 2204 N N . LYS B 1 137 ? 7.316 17.312 19.891 1 96.25 137 LYS B N 1
ATOM 2205 C CA . LYS B 1 137 ? 7.094 18.688 19.438 1 96.25 137 LYS B CA 1
ATOM 2206 C C . LYS B 1 137 ? 6.523 18.719 18.031 1 96.25 137 LYS B C 1
ATOM 2208 O O . LYS B 1 137 ? 5.527 19.406 17.766 1 96.25 137 LYS B O 1
ATOM 2213 N N . LEU B 1 138 ? 7.141 17.984 17.125 1 95.44 138 LEU B N 1
ATOM 2214 C CA . LEU B 1 138 ? 6.676 17.922 15.742 1 95.44 138 LEU B CA 1
ATOM 2215 C C . LEU B 1 138 ? 5.254 17.375 15.664 1 95.44 138 LEU B C 1
ATOM 2217 O O . LEU B 1 138 ? 4.41 17.906 14.953 1 95.44 138 LEU B O 1
ATOM 2221 N N . ASP B 1 139 ? 5.004 16.344 16.406 1 96.19 139 ASP B N 1
ATOM 2222 C CA . ASP B 1 139 ? 3.672 15.75 16.438 1 96.19 139 ASP B CA 1
ATOM 2223 C C . ASP B 1 139 ? 2.629 16.766 16.906 1 96.19 139 ASP B C 1
ATOM 2225 O O . ASP B 1 139 ? 1.565 16.891 16.281 1 96.19 139 ASP B O 1
ATOM 2229 N N . SER B 1 140 ? 2.961 17.391 17.969 1 96.5 140 SER B N 1
ATOM 2230 C CA . SER B 1 140 ? 2.029 18.375 18.516 1 96.5 140 SER B CA 1
ATOM 2231 C C . SER B 1 140 ? 1.708 19.453 17.484 1 96.5 140 SER B C 1
ATOM 2233 O O . SER B 1 140 ? 0.543 19.812 17.297 1 96.5 140 SER B O 1
ATOM 2235 N N . GLU B 1 141 ? 2.705 19.953 16.781 1 96.69 141 GLU B N 1
ATOM 2236 C CA . GLU B 1 141 ? 2.527 20.984 15.773 1 96.69 141 GLU B CA 1
ATOM 2237 C C . GLU B 1 141 ? 1.682 20.469 14.609 1 96.69 141 GLU B C 1
ATOM 2239 O O . GLU B 1 141 ? 0.761 21.156 14.156 1 96.69 141 GLU B O 1
ATOM 2244 N N . VAL B 1 142 ? 1.998 19.281 14.188 1 96.88 142 VAL B N 1
ATOM 2245 C CA . VAL B 1 142 ? 1.364 18.734 12.992 1 96.88 142 VAL B CA 1
ATOM 2246 C C . VAL B 1 142 ? -0.095 18.391 13.289 1 96.88 142 VAL B C 1
ATOM 2248 O O . VAL B 1 142 ? -0.988 18.734 12.508 1 96.88 142 VAL B O 1
ATOM 2251 N N . TYR B 1 143 ? -0.368 17.797 14.414 1 96.81 143 TYR B N 1
ATOM 2252 C CA . TYR B 1 143 ? -1.729 17.344 14.695 1 96.81 143 TYR B CA 1
ATOM 2253 C C . TYR B 1 143 ? -2.635 18.531 15.008 1 96.81 143 TYR B C 1
ATOM 2255 O O . TYR B 1 143 ? -3.848 18.469 14.789 1 96.81 143 TYR B O 1
ATOM 2263 N N . GLU B 1 144 ? -2.064 19.641 15.461 1 95.94 144 GLU B N 1
ATOM 2264 C CA . GLU B 1 144 ? -2.842 20.875 15.594 1 95.94 144 GLU B CA 1
ATOM 2265 C C . GLU B 1 144 ? -3.311 21.375 14.227 1 95.94 144 GLU B C 1
ATOM 2267 O O . GLU B 1 144 ? -4.406 21.938 14.109 1 95.94 144 GLU B O 1
ATOM 2272 N N . LEU B 1 145 ? -2.453 21.156 13.195 1 95.69 145 LEU B N 1
ATOM 2273 C CA . LEU B 1 145 ? -2.768 21.578 11.844 1 95.69 145 LEU B CA 1
ATOM 2274 C C . LEU B 1 145 ? -3.84 20.703 11.219 1 95.69 145 LEU B C 1
ATOM 2276 O O . LEU B 1 145 ? -4.602 21.141 10.359 1 95.69 145 LEU B O 1
ATOM 2280 N N . LEU B 1 146 ? -3.938 19.438 11.617 1 97 146 LEU B N 1
ATOM 2281 C CA . LEU B 1 146 ? -4.77 18.438 10.953 1 97 146 LEU B CA 1
ATOM 2282 C C . LEU B 1 146 ? -6.164 18.406 11.562 1 97 146 LEU B C 1
ATOM 2284 O O . LEU B 1 146 ? -7.105 17.891 10.945 1 97 146 LEU B O 1
ATOM 2288 N N . LYS B 1 147 ? -6.266 18.797 12.82 1 90.06 147 LYS B N 1
ATOM 2289 C CA . LYS B 1 147 ? -7.555 18.766 13.508 1 90.06 147 LYS B CA 1
ATOM 2290 C C . LYS B 1 147 ? -8.406 19.969 13.133 1 90.06 147 LYS B C 1
ATOM 2292 O O . LYS B 1 147 ? -7.879 21.031 12.766 1 90.06 147 LYS B O 1
#

Secondary structure (DSSP, 8-state):
-PPEESS--HHHHHH-SSS--EEEEEE-TTT-SEEEEEE--EEE-TTSSEEEEEEETT-HHHHHHHH--EEEEEEEETTEEEEEEEEEEEPPPEESSSEEEEEEEEEEEEEE-PPTTEEEEE--EEEE-S-HHHHHHHHHHHHHHH-/-PPEESS--HHHHHH-SSS--EEEEEE-TTT-SEEEEEE--EEE-TTSSEEEEEEETT-HHHHHHHH--EEEEEEEETTEEEEEEEEEEEPPPEESSSEEEEEEEEEEEEEE-PPTTEEEEE--EEEE-S-HHHHHHHHHHHHHHH-

InterPro domains:
  IPR012349 FMN-binding split barrel [G3DSA:2.30.110.10] (1-147)